Protein AF-A0A164BFI4-F1 (afdb_monomer)

Foldseek 3Di:
DDDDDDDDDDDDDDDDDDDDDDDDDDPDPPPPPDPDLVVLLVLLVLVLVLLVVVPPQPCSVVLSVLSVVLNVVDDPSSVVSPVVSLQVVLVSLVVVLQVLCQVQLQAFLVLNVQLVVLSVCCVPDDSVCNSVSSVSNVVSSVNSVVRSVVVLVVQCVQLVVQAPWDRFFDLVQLLVQLVVDLPPHPCQWQNDCLVPLQVFLLSLLVSVVSRPTDDDPQADAPTYPPRTHCLSRFLQSVVVVCVRSSWAWDKPVDCSRDHFQWKKFKDLCPVHDDTRGIWGFQGWDDDPVGIWTFTAGPPPGDRGHTDCCVNPVVGDPMMIITTDRD

Sequence (326 aa):
MALVVVGGAIAGTMALLHPGEPARGTEATAGSEAPDRAEFAALAGDVTATITAAGGAPRAGELARTLVGATLSGGAAGTTALTGALDDFRAEIAAQTDRTLADYSDAAHTTEAALVSARDTVTTAETADLPDAVTAWRAARDAVIDDAKAFRADLIADSAATNTQPTGGDVDAQLDYLMTYVFDYNSDTWGDYNPYGGDCTNFASQGLLARGWKIDDRWYSHGGMWTASKPWIATAAMASYFDSLGLSFSTQDDLDRVRVGDIGLFDWGETGVGYDHTMTVSKVEYTADGPVVSFVSHNHDGKYRELREALYTEHTDSTVRIYHIP

pLDDT: mean 84.24, std 19.91, range [29.7, 98.81]

Radius of gyration: 30.23 Å; Cα contacts (8 Å, |Δi|>4): 506; chains: 1; bounding box: 70×49×97 Å

Structure (mmCIF, N/CA/C/O backbone):
data_AF-A0A164BFI4-F1
#
_entry.id   AF-A0A164BFI4-F1
#
loop_
_atom_site.group_PDB
_atom_site.id
_atom_site.type_symbol
_atom_site.label_atom_id
_atom_site.label_alt_id
_atom_site.label_comp_id
_atom_site.label_asym_id
_atom_site.label_entity_id
_atom_site.label_seq_id
_atom_site.pdbx_PDB_ins_code
_atom_site.Cartn_x
_atom_site.Cartn_y
_atom_site.Cartn_z
_atom_site.occupancy
_atom_site.B_iso_or_equiv
_atom_site.auth_seq_id
_atom_site.auth_comp_id
_atom_site.auth_asym_id
_atom_site.auth_atom_id
_atom_site.pdbx_PDB_model_num
ATOM 1 N N . MET A 1 1 ? 40.135 30.420 33.099 1.00 35.94 1 MET A N 1
ATOM 2 C CA . MET A 1 1 ? 41.040 31.218 33.954 1.00 35.94 1 MET A CA 1
ATOM 3 C C . MET A 1 1 ? 40.156 32.174 34.755 1.00 35.94 1 MET A C 1
ATOM 5 O O . MET A 1 1 ? 39.459 32.935 34.107 1.00 35.94 1 MET A O 1
ATOM 9 N N . ALA A 1 2 ? 40.145 32.036 36.096 1.00 36.97 2 ALA A N 1
ATOM 10 C CA . ALA A 1 2 ? 39.344 32.742 37.133 1.00 36.97 2 ALA A CA 1
ATOM 11 C C . ALA A 1 2 ? 37.803 32.608 37.002 1.00 36.97 2 ALA A C 1
ATOM 13 O O . ALA A 1 2 ? 37.246 33.018 35.998 1.00 36.97 2 ALA A O 1
ATOM 14 N N . LEU A 1 3 ? 37.011 31.980 37.885 1.00 30.73 3 LEU A N 1
ATOM 15 C CA . LEU A 1 3 ? 36.964 31.821 39.354 1.00 30.73 3 LEU A CA 1
ATOM 16 C C . LEU A 1 3 ? 36.857 33.137 40.142 1.00 30.73 3 LEU A C 1
ATOM 18 O O . LEU A 1 3 ? 37.876 33.755 40.431 1.00 30.73 3 LEU A O 1
ATOM 22 N N . VAL A 1 4 ? 35.637 33.470 40.583 1.00 35.28 4 VAL A N 1
ATOM 23 C CA . VAL A 1 4 ? 35.376 34.155 41.861 1.00 35.28 4 VAL A CA 1
ATOM 24 C C . VAL A 1 4 ? 34.161 33.501 42.530 1.00 35.28 4 VAL A C 1
ATOM 26 O O . VAL A 1 4 ? 33.071 33.438 41.971 1.00 35.28 4 VAL A O 1
ATOM 29 N N . VAL A 1 5 ? 34.419 32.988 43.729 1.00 36.66 5 VAL A N 1
ATOM 30 C CA . VAL A 1 5 ? 33.492 32.529 44.773 1.00 36.66 5 VAL A CA 1
ATOM 31 C C . VAL A 1 5 ? 33.305 33.680 45.771 1.00 36.66 5 VAL A C 1
ATOM 33 O O . VAL A 1 5 ? 34.210 34.503 45.875 1.00 36.66 5 VAL A O 1
ATOM 36 N N . VAL A 1 6 ? 32.180 33.693 46.505 1.00 33.91 6 VAL A N 1
ATOM 37 C CA . VAL A 1 6 ? 31.937 34.127 47.917 1.00 33.91 6 VAL A CA 1
ATOM 38 C C . VAL A 1 6 ? 30.478 34.626 47.978 1.00 33.91 6 VAL A C 1
ATOM 40 O O . VAL A 1 6 ? 30.089 35.425 47.141 1.00 33.91 6 VAL A O 1
ATOM 43 N N . GLY A 1 7 ? 29.584 34.243 48.893 1.00 29.70 7 GLY A N 1
ATOM 44 C CA . GLY A 1 7 ? 29.642 33.399 50.087 1.00 29.70 7 GLY A CA 1
ATOM 45 C C . GLY A 1 7 ? 28.602 33.894 51.120 1.00 29.70 7 GLY A C 1
ATOM 46 O O . GLY A 1 7 ? 28.438 35.100 51.245 1.00 29.70 7 GLY A O 1
ATOM 47 N N . GLY A 1 8 ? 27.965 32.966 51.859 1.00 30.16 8 GLY A N 1
ATOM 48 C CA . GLY A 1 8 ? 27.341 33.130 53.200 1.00 30.16 8 GLY A CA 1
ATOM 49 C C . GLY A 1 8 ? 26.116 34.059 53.360 1.00 30.16 8 GLY A C 1
ATOM 50 O O . GLY A 1 8 ? 25.949 35.014 52.625 1.00 30.16 8 GLY A O 1
ATOM 51 N N . ALA A 1 9 ? 25.216 33.895 54.333 1.00 33.88 9 ALA A N 1
ATOM 52 C CA . ALA A 1 9 ? 25.145 33.001 55.484 1.00 33.88 9 ALA A CA 1
ATOM 53 C C . ALA A 1 9 ? 23.708 32.998 56.060 1.00 33.88 9 ALA A C 1
ATOM 55 O O . ALA A 1 9 ? 22.874 33.838 55.731 1.00 33.88 9 ALA A O 1
ATOM 56 N N . ILE A 1 10 ? 23.472 32.028 56.939 1.00 36.75 10 ILE A N 1
ATOM 57 C CA . ILE A 1 10 ? 22.223 31.619 57.586 1.00 36.75 10 ILE A CA 1
ATOM 58 C C . ILE A 1 10 ? 22.065 32.312 58.954 1.00 36.75 10 ILE A C 1
ATOM 60 O O . ILE A 1 10 ? 23.035 32.393 59.703 1.00 36.75 10 ILE A O 1
ATOM 64 N N . ALA A 1 11 ? 20.838 32.698 59.319 1.00 35.72 11 ALA A N 1
ATOM 65 C CA . ALA A 1 11 ? 20.315 32.792 60.695 1.00 35.72 11 ALA A CA 1
ATOM 66 C C . ALA A 1 11 ? 18.770 32.786 60.588 1.00 35.72 11 ALA A C 1
ATOM 68 O O . ALA A 1 11 ? 18.232 33.487 59.743 1.00 35.72 11 ALA A O 1
ATOM 69 N N . GLY A 1 12 ? 17.956 32.010 61.306 1.00 30.56 12 GLY A N 1
ATOM 70 C CA . GLY A 1 12 ? 18.153 31.308 62.566 1.00 30.56 12 GLY A CA 1
ATOM 71 C C . GLY A 1 12 ? 17.413 32.030 63.694 1.00 30.56 12 GLY A C 1
ATOM 72 O O . GLY A 1 12 ? 18.068 32.684 64.495 1.00 30.56 12 GLY A O 1
ATOM 73 N N . THR A 1 13 ? 16.081 31.896 63.782 1.00 36.56 13 THR A N 1
ATOM 74 C CA . THR A 1 13 ? 15.319 32.317 64.974 1.00 36.56 13 THR A CA 1
ATOM 75 C C . THR A 1 13 ? 14.258 31.282 65.343 1.00 36.56 13 THR A C 1
ATOM 77 O O . THR A 1 13 ? 13.328 31.015 64.586 1.00 36.56 13 THR A O 1
ATOM 80 N N . MET A 1 14 ? 14.448 30.707 66.533 1.00 34.25 14 MET A N 1
ATOM 81 C CA . MET A 1 14 ? 13.526 29.859 67.288 1.00 34.25 14 MET A CA 1
ATOM 82 C C . MET A 1 14 ? 12.201 30.571 67.597 1.00 34.25 14 MET A C 1
ATOM 84 O O . MET A 1 14 ? 12.207 31.734 67.997 1.00 34.25 14 MET A O 1
ATOM 88 N N . ALA A 1 15 ? 11.094 29.829 67.566 1.00 39.19 15 ALA A N 1
ATOM 89 C CA . ALA A 1 15 ? 9.866 30.179 68.276 1.00 39.19 15 ALA A CA 1
ATOM 90 C C . ALA A 1 15 ? 9.362 28.965 69.069 1.00 39.19 15 ALA A C 1
ATOM 92 O O . ALA A 1 15 ? 9.459 27.823 68.624 1.00 39.19 15 ALA A O 1
ATOM 93 N N . LEU A 1 16 ? 8.913 29.258 70.288 1.00 36.19 16 LEU A N 1
ATOM 94 C CA . LEU A 1 16 ? 8.649 28.341 71.388 1.00 36.19 16 LEU A CA 1
ATOM 95 C C . LEU A 1 16 ? 7.394 27.476 71.205 1.00 36.19 16 LEU A C 1
ATOM 97 O O . LEU A 1 16 ? 6.389 27.896 70.639 1.00 36.19 16 LEU A O 1
ATOM 101 N N . LEU A 1 17 ? 7.473 26.292 71.814 1.00 36.28 17 LEU A N 1
ATOM 102 C CA . LEU A 1 17 ? 6.388 25.361 72.115 1.00 36.28 17 LEU A CA 1
ATOM 103 C C . LEU A 1 17 ? 5.332 25.979 73.048 1.00 36.28 17 LEU A C 1
ATOM 105 O O . LEU A 1 17 ? 5.677 26.546 74.084 1.00 36.28 17 LEU A O 1
ATOM 109 N N . HIS A 1 18 ? 4.055 25.730 72.747 1.00 39.25 18 HIS A N 1
ATOM 110 C CA . HIS A 1 18 ? 2.958 25.734 73.718 1.00 39.25 18 HIS A CA 1
ATOM 111 C C . HIS A 1 18 ? 2.030 24.531 73.436 1.00 39.25 18 HIS A C 1
ATOM 113 O O . HIS A 1 18 ? 1.742 24.275 72.266 1.00 39.25 18 HIS A O 1
ATOM 119 N N . PRO A 1 19 ? 1.570 23.776 74.455 1.00 50.28 19 PRO A N 1
ATOM 120 C CA . PRO A 1 19 ? 0.661 22.647 74.275 1.00 50.28 19 PRO A CA 1
ATOM 121 C C . PRO A 1 19 ? -0.798 23.077 74.497 1.00 50.28 19 PRO A C 1
ATOM 123 O O . PRO A 1 19 ? -1.082 23.816 75.440 1.00 50.28 19 PRO A O 1
ATOM 126 N N . GLY A 1 20 ? -1.733 22.587 73.677 1.00 35.84 20 GLY A N 1
ATOM 127 C CA . GLY A 1 20 ? -3.160 22.804 73.918 1.00 35.84 20 GLY A CA 1
ATOM 128 C C . GLY A 1 20 ? -4.090 22.318 72.805 1.00 35.84 20 GLY A C 1
ATOM 129 O O . GLY A 1 20 ? -4.055 22.843 71.704 1.00 35.84 20 GLY A O 1
ATOM 130 N N . GLU A 1 21 ? -4.954 21.376 73.189 1.00 36.75 21 GLU A N 1
ATOM 131 C CA . GLU A 1 21 ? -6.251 20.980 72.606 1.00 36.75 21 GLU A CA 1
ATOM 132 C C . GLU A 1 21 ? -6.327 19.967 71.436 1.00 36.75 21 GLU A C 1
ATOM 134 O O . GLU A 1 21 ? -5.754 20.170 70.367 1.00 36.75 21 GLU A O 1
ATOM 139 N N . PRO A 1 22 ? -7.113 18.875 71.605 1.00 43.56 22 PRO A N 1
ATOM 140 C CA . PRO A 1 22 ? -7.458 17.952 70.531 1.00 43.56 22 PRO A CA 1
ATOM 141 C C . PRO A 1 22 ? -8.647 18.489 69.720 1.00 43.56 22 PRO A C 1
ATOM 143 O O . PRO A 1 22 ? -9.759 18.636 70.234 1.00 43.56 22 PRO A O 1
ATOM 146 N N . ALA A 1 23 ? -8.431 18.750 68.430 1.00 41.34 23 ALA A N 1
ATOM 147 C CA . ALA A 1 23 ? -9.505 19.093 67.506 1.00 41.34 23 ALA A CA 1
ATOM 148 C C . ALA A 1 23 ? -10.245 17.831 67.031 1.00 41.34 23 ALA A C 1
ATOM 150 O O . ALA A 1 23 ? -9.651 16.839 66.612 1.00 41.34 23 ALA A O 1
ATOM 151 N N . ARG A 1 24 ? -11.570 17.917 67.149 1.00 39.59 24 ARG A N 1
ATOM 152 C CA . ARG A 1 24 ? -12.606 16.941 66.804 1.00 39.59 24 ARG A CA 1
ATOM 153 C C . ARG A 1 24 ? -12.453 16.384 65.389 1.00 39.59 24 ARG A C 1
ATOM 155 O O . ARG A 1 24 ? -12.249 17.139 64.443 1.00 39.59 24 ARG A O 1
ATOM 162 N N . GLY A 1 25 ? -12.657 15.074 65.262 1.00 34.66 25 GLY A N 1
ATOM 163 C CA . GLY A 1 25 ? -12.832 14.410 63.978 1.00 34.66 25 GLY A CA 1
ATOM 164 C C . GLY A 1 25 ? -14.053 14.951 63.238 1.00 34.66 25 GLY A C 1
ATOM 165 O O . GLY A 1 25 ? -15.155 15.001 63.782 1.00 34.66 25 GLY A O 1
ATOM 166 N N . THR A 1 26 ? -13.839 15.354 61.994 1.00 40.12 26 THR A N 1
ATOM 167 C CA . THR A 1 26 ? -14.886 15.488 60.986 1.00 40.12 26 THR A CA 1
ATOM 168 C C . THR A 1 26 ? -14.990 14.157 60.256 1.00 40.12 26 THR A C 1
ATOM 170 O O . THR A 1 26 ? -14.092 13.795 59.497 1.00 40.12 26 THR A O 1
ATOM 173 N N . GLU A 1 27 ? -16.070 13.420 60.517 1.00 38.38 27 GLU A N 1
ATOM 174 C CA . GLU A 1 27 ? -16.529 12.332 59.655 1.00 38.38 27 GLU A CA 1
ATOM 175 C C . GLU A 1 27 ? -16.815 12.909 58.265 1.00 38.38 27 GLU A C 1
ATOM 177 O O . GLU A 1 27 ? -17.754 13.681 58.070 1.00 38.38 27 GLU A O 1
ATOM 182 N N . ALA A 1 28 ? -15.971 12.556 57.300 1.00 38.31 28 ALA A N 1
ATOM 183 C CA . ALA A 1 28 ? -16.285 12.702 55.893 1.00 38.31 28 ALA A CA 1
ATOM 184 C C . ALA A 1 28 ? -17.298 11.608 55.533 1.00 38.31 28 ALA A C 1
ATOM 186 O O . ALA A 1 28 ? -16.965 10.424 55.485 1.00 38.31 28 ALA A O 1
ATOM 187 N N . THR A 1 29 ? -18.547 12.002 55.305 1.00 38.72 29 THR A N 1
ATOM 188 C CA . THR A 1 29 ? -19.583 11.152 54.722 1.00 38.72 29 THR A CA 1
ATOM 189 C C . THR A 1 29 ? -19.241 10.875 53.257 1.00 38.72 29 THR A C 1
ATOM 191 O O . THR A 1 29 ? -19.624 11.609 52.349 1.00 38.72 29 THR A O 1
ATOM 194 N N . ALA A 1 30 ? -18.491 9.800 53.018 1.00 40.84 30 ALA A N 1
ATOM 195 C CA . ALA A 1 30 ? -18.289 9.225 51.694 1.00 40.84 30 ALA A CA 1
ATOM 196 C C . ALA A 1 30 ? -19.568 8.491 51.251 1.00 40.84 30 ALA A C 1
ATOM 198 O O . ALA A 1 30 ? -19.686 7.275 51.376 1.00 40.84 30 ALA A O 1
ATOM 199 N N . GLY A 1 31 ? -20.554 9.249 50.773 1.00 35.88 31 GLY A N 1
ATOM 200 C CA . GLY A 1 31 ? -21.737 8.730 50.089 1.00 35.88 31 GLY A CA 1
ATOM 201 C C . GLY A 1 31 ? -21.465 8.544 48.599 1.00 35.88 31 GLY A C 1
ATOM 202 O O . GLY A 1 31 ? -21.953 9.318 47.788 1.00 35.88 31 GLY A O 1
ATOM 203 N N . SER A 1 32 ? -20.654 7.549 48.247 1.00 43.22 32 SER A N 1
ATOM 204 C CA . SER A 1 32 ? -20.644 6.960 46.905 1.00 43.22 32 SER A CA 1
ATOM 205 C C . SER A 1 32 ? -21.297 5.595 47.061 1.00 43.22 32 SER A C 1
ATOM 207 O O . SER A 1 32 ? -20.604 4.617 47.348 1.00 43.22 32 SER A O 1
ATOM 209 N N . GLU A 1 33 ? -22.628 5.534 46.983 1.00 47.84 33 GLU A N 1
ATOM 210 C CA . GLU A 1 33 ? -23.326 4.249 46.956 1.00 47.84 33 GLU A CA 1
ATOM 211 C C . GLU A 1 33 ? -22.785 3.442 45.775 1.00 47.84 33 GLU A C 1
ATOM 213 O O . GLU A 1 33 ? -22.765 3.907 44.636 1.00 47.84 33 GLU A O 1
ATOM 218 N N . ALA A 1 34 ? -22.256 2.255 46.071 1.00 52.69 34 ALA A N 1
ATOM 219 C CA . ALA A 1 34 ? -21.912 1.301 45.033 1.00 52.69 34 ALA A CA 1
ATOM 220 C C . ALA A 1 34 ? -23.183 1.013 44.212 1.00 52.69 34 ALA A C 1
ATOM 222 O O . ALA A 1 34 ? -24.250 0.896 44.822 1.00 52.69 34 ALA A O 1
ATOM 223 N N . PRO A 1 35 ? -23.083 0.895 42.876 1.00 54.88 35 PRO A N 1
ATOM 224 C CA . PRO A 1 35 ? -24.240 0.611 42.034 1.00 54.88 35 PRO A CA 1
ATOM 225 C C . PRO A 1 35 ? -24.980 -0.628 42.546 1.00 54.88 35 PRO A C 1
ATOM 227 O O . PRO A 1 35 ? -24.351 -1.583 43.026 1.00 54.88 35 PRO A O 1
ATOM 230 N N . ASP A 1 36 ? -26.312 -0.604 42.463 1.00 65.69 36 ASP A N 1
ATOM 231 C CA . ASP A 1 36 ? -27.136 -1.739 42.872 1.00 65.69 36 ASP A CA 1
ATOM 232 C C . ASP A 1 36 ? -26.682 -2.990 42.100 1.00 65.69 36 ASP A C 1
ATOM 234 O O . ASP A 1 36 ? -26.314 -2.936 40.923 1.00 65.69 36 ASP A O 1
ATOM 238 N N . ARG A 1 37 ? -26.696 -4.153 42.756 1.00 61.19 37 ARG A N 1
ATOM 239 C CA . ARG A 1 37 ? -26.296 -5.434 42.156 1.00 61.19 37 ARG A CA 1
ATOM 240 C C . ARG A 1 37 ? -27.047 -5.725 40.854 1.00 61.19 37 ARG A C 1
ATOM 242 O O . ARG A 1 37 ? -26.498 -6.413 39.997 1.00 61.19 37 ARG A O 1
ATOM 249 N N . ALA A 1 38 ? -28.273 -5.222 40.712 1.00 62.22 38 ALA A N 1
ATOM 250 C CA . ALA A 1 38 ? -29.062 -5.333 39.489 1.00 62.22 38 ALA A CA 1
ATOM 251 C C . ALA A 1 38 ? -28.497 -4.484 38.334 1.00 62.22 38 ALA A C 1
ATOM 253 O O . ALA A 1 38 ? -28.361 -4.995 37.224 1.00 62.22 38 ALA A O 1
ATOM 254 N N . GLU A 1 39 ? -28.105 -3.234 38.598 1.00 61.44 39 GLU A N 1
ATOM 255 C CA . GLU A 1 39 ? -27.449 -2.364 37.609 1.00 61.44 39 GLU A CA 1
ATOM 256 C C . GLU A 1 39 ? -26.079 -2.917 37.212 1.00 61.44 39 GLU A C 1
ATOM 258 O O . GLU A 1 39 ? -25.738 -2.953 36.032 1.00 61.44 39 GLU A O 1
ATOM 263 N N . PHE A 1 40 ? -25.323 -3.438 38.181 1.00 61.03 40 PHE A N 1
ATOM 264 C CA . PHE A 1 40 ? -24.027 -4.063 37.925 1.00 61.03 40 PHE A CA 1
ATOM 265 C C . PHE A 1 40 ? -24.140 -5.310 37.033 1.00 61.03 40 PHE A C 1
ATOM 267 O O . PHE A 1 40 ? -23.334 -5.506 36.124 1.00 61.03 40 PHE A O 1
ATOM 274 N N . ALA A 1 41 ? -25.155 -6.149 37.263 1.00 62.81 41 ALA A N 1
ATOM 275 C CA . ALA A 1 41 ? -25.401 -7.337 36.450 1.00 62.81 41 ALA A CA 1
ATOM 276 C C . ALA A 1 41 ? -25.869 -6.994 35.024 1.00 62.81 41 ALA A C 1
ATOM 278 O O . ALA A 1 41 ? -25.461 -7.672 34.081 1.00 62.81 41 ALA A O 1
ATOM 279 N N . ALA A 1 42 ? -26.685 -5.947 34.857 1.00 66.38 42 ALA A N 1
ATOM 280 C CA . ALA A 1 42 ? -27.110 -5.463 33.543 1.00 66.38 42 ALA A CA 1
ATOM 281 C C . ALA A 1 42 ? -25.917 -4.924 32.738 1.00 66.38 42 ALA A C 1
ATOM 283 O O . ALA A 1 42 ? -25.666 -5.381 31.625 1.00 66.38 42 ALA A O 1
ATOM 284 N N . LEU A 1 43 ? -25.108 -4.062 33.363 1.00 62.56 43 LEU A N 1
ATOM 285 C CA . LEU A 1 43 ? -23.903 -3.484 32.769 1.00 62.56 43 LEU A CA 1
ATOM 286 C C . LEU A 1 43 ? -22.922 -4.562 32.291 1.00 62.56 43 LEU A C 1
ATOM 288 O O . LEU A 1 43 ? -22.396 -4.504 31.181 1.00 62.56 43 LEU A O 1
ATOM 292 N N . ALA A 1 44 ? -22.686 -5.580 33.119 1.00 61.97 44 ALA A N 1
ATOM 293 C CA . ALA A 1 44 ? -21.779 -6.661 32.763 1.00 61.97 44 ALA A CA 1
ATOM 294 C C . ALA A 1 44 ? -22.343 -7.580 31.664 1.00 61.97 44 ALA A C 1
ATOM 296 O O . ALA A 1 44 ? -21.581 -8.096 30.839 1.00 61.97 44 ALA A O 1
ATOM 297 N N . GLY A 1 45 ? -23.667 -7.763 31.621 1.00 63.84 45 GLY A N 1
ATOM 298 C CA . GLY A 1 45 ? -24.362 -8.463 30.542 1.00 63.84 45 GLY A CA 1
ATOM 299 C C . GLY A 1 45 ? -24.195 -7.761 29.194 1.00 63.84 45 GLY A C 1
ATOM 300 O O . GLY A 1 45 ? -23.778 -8.402 28.225 1.00 63.84 45 GLY A O 1
ATOM 301 N N . ASP A 1 46 ? -24.426 -6.448 29.153 1.00 66.25 46 ASP A N 1
ATOM 302 C CA . ASP A 1 46 ? -24.333 -5.637 27.933 1.00 66.25 46 ASP A CA 1
ATOM 303 C C . ASP A 1 46 ? -22.903 -5.589 27.382 1.00 66.25 46 ASP A C 1
ATOM 305 O O . ASP A 1 46 ? -22.678 -5.800 26.185 1.00 66.25 46 ASP A O 1
ATOM 309 N N . VAL A 1 47 ? -21.903 -5.416 28.251 1.00 62.81 47 VAL A N 1
ATOM 310 C CA . VAL A 1 47 ? -20.493 -5.411 27.830 1.00 62.81 47 VAL A CA 1
ATOM 311 C C . VAL A 1 47 ? -20.057 -6.796 27.337 1.00 62.81 47 VAL A C 1
ATOM 313 O O . VAL A 1 47 ? -19.379 -6.902 26.314 1.00 62.81 47 VAL A O 1
ATOM 316 N N . THR A 1 48 ? -20.496 -7.881 27.987 1.00 64.44 48 THR A N 1
ATOM 317 C CA . THR A 1 48 ? -20.175 -9.252 27.545 1.00 64.44 48 THR A CA 1
ATOM 318 C C . THR A 1 48 ? -20.807 -9.567 26.187 1.00 64.44 48 THR A C 1
ATOM 320 O O . THR A 1 48 ? -20.143 -10.135 25.314 1.00 64.44 48 THR A O 1
ATOM 323 N N . ALA A 1 49 ? -22.069 -9.181 25.977 1.00 63.19 49 ALA A N 1
ATOM 324 C CA . ALA A 1 49 ? -22.754 -9.342 24.698 1.00 63.19 49 ALA A CA 1
ATOM 325 C C . ALA A 1 49 ? -22.068 -8.529 23.589 1.00 63.19 49 ALA A C 1
ATOM 327 O O . ALA A 1 49 ? -21.844 -9.052 22.497 1.00 63.19 49 ALA A O 1
ATOM 328 N N . THR A 1 50 ? -21.638 -7.302 23.895 1.00 63.44 50 THR A N 1
ATOM 329 C CA . THR A 1 50 ? -20.921 -6.413 22.966 1.00 63.44 50 THR A CA 1
ATOM 330 C C . THR A 1 50 ? -19.562 -6.975 22.559 1.00 63.44 50 THR A C 1
ATOM 332 O O . THR A 1 50 ? -19.242 -7.021 21.371 1.00 63.44 50 THR A O 1
ATOM 335 N N . ILE A 1 51 ? -18.781 -7.482 23.517 1.00 63.28 51 ILE A N 1
ATOM 336 C CA . ILE A 1 51 ? -17.471 -8.108 23.269 1.00 63.28 51 ILE A CA 1
ATOM 337 C C . ILE A 1 51 ? -17.612 -9.435 22.522 1.00 63.28 51 ILE A C 1
ATOM 339 O O . ILE A 1 51 ? -16.751 -9.786 21.722 1.00 63.28 51 ILE A O 1
ATOM 343 N N . THR A 1 52 ? -18.695 -10.177 22.747 1.00 62.69 52 THR A N 1
ATOM 344 C CA . THR A 1 52 ? -18.953 -11.429 22.022 1.00 62.69 52 THR A CA 1
ATOM 345 C C . THR A 1 52 ? -19.402 -11.146 20.591 1.00 62.69 52 THR A C 1
ATOM 347 O O . THR A 1 52 ? -18.873 -11.741 19.652 1.00 62.69 52 THR A O 1
ATOM 350 N N . ALA A 1 53 ? -20.302 -10.175 20.403 1.00 59.62 53 ALA A N 1
ATOM 351 C CA . ALA A 1 53 ? -20.637 -9.640 19.088 1.00 59.62 53 ALA A CA 1
ATOM 352 C C . ALA A 1 53 ? -19.383 -9.086 18.390 1.00 59.62 53 ALA A C 1
ATOM 354 O O . ALA A 1 53 ? -19.294 -9.197 17.171 1.00 59.62 53 ALA A O 1
ATOM 355 N N . ALA A 1 54 ? -18.412 -8.579 19.179 1.00 60.44 54 ALA A N 1
ATOM 356 C CA . ALA A 1 54 ? -16.978 -8.389 18.895 1.00 60.44 54 ALA A CA 1
ATOM 357 C C . ALA A 1 54 ? -16.469 -9.111 17.657 1.00 60.44 54 ALA A C 1
ATOM 359 O O . ALA A 1 54 ? -15.938 -8.489 16.737 1.00 60.44 54 ALA A O 1
ATOM 360 N N . GLY A 1 55 ? -16.647 -10.437 17.691 1.00 50.50 55 GLY A N 1
ATOM 361 C CA . GLY A 1 55 ? -16.472 -11.398 16.603 1.00 50.50 55 GLY A CA 1
ATOM 362 C C . GLY A 1 55 ? -15.060 -11.559 16.033 1.00 50.50 55 GLY A C 1
ATOM 363 O O . GLY A 1 55 ? -14.685 -12.670 15.678 1.00 50.50 55 GLY A O 1
ATOM 364 N N . GLY A 1 56 ? -14.269 -10.487 15.955 1.00 52.72 56 GLY A N 1
ATOM 365 C CA . GLY A 1 56 ? -12.979 -10.433 15.263 1.00 52.72 56 GLY A CA 1
ATOM 366 C C . GLY A 1 56 ? -11.789 -10.015 16.126 1.00 52.72 56 GLY A C 1
ATOM 367 O O . GLY A 1 56 ? -10.673 -9.980 15.620 1.00 52.72 56 GLY A O 1
ATOM 368 N N . ALA A 1 57 ? -11.984 -9.721 17.416 1.00 55.34 57 ALA A N 1
ATOM 369 C CA . ALA A 1 57 ? -10.874 -9.381 18.301 1.00 55.34 57 ALA A CA 1
ATOM 370 C C . ALA A 1 57 ? -10.148 -10.642 18.808 1.00 55.34 57 ALA A C 1
ATOM 372 O O . ALA A 1 57 ? -10.797 -11.472 19.452 1.00 55.34 57 ALA A O 1
ATOM 373 N N . PRO A 1 58 ? -8.816 -10.782 18.614 1.00 53.28 58 PRO A N 1
ATOM 374 C CA . PRO A 1 58 ? -8.030 -11.940 19.063 1.00 53.28 58 PRO A CA 1
ATOM 375 C C . PRO A 1 58 ? -8.180 -12.252 20.560 1.00 53.28 58 PRO A C 1
ATOM 377 O O . PRO A 1 58 ? -7.948 -13.381 20.988 1.00 53.28 58 PRO A O 1
ATOM 380 N N . ARG A 1 59 ? -8.603 -11.260 21.358 1.00 64.25 59 ARG A N 1
ATOM 381 C CA . ARG A 1 59 ? -8.825 -11.364 22.807 1.00 64.25 59 ARG A CA 1
ATOM 382 C C . ARG A 1 59 ? -10.286 -11.296 23.247 1.00 64.25 59 ARG A C 1
ATOM 384 O O . ARG A 1 59 ? -10.537 -11.307 24.449 1.00 64.25 59 ARG A O 1
ATOM 391 N N . ALA A 1 60 ? -11.260 -11.290 22.332 1.00 61.75 60 ALA A N 1
ATOM 392 C CA . ALA A 1 60 ? -12.684 -11.199 22.688 1.00 61.75 60 ALA A CA 1
ATOM 393 C C . ALA A 1 60 ? -13.101 -12.262 23.723 1.00 61.75 60 ALA A C 1
ATOM 395 O O . ALA A 1 60 ? -13.775 -11.958 24.704 1.00 61.75 60 ALA A O 1
ATOM 396 N N . GLY A 1 61 ? -12.636 -13.505 23.559 1.00 59.81 61 GLY A N 1
ATOM 397 C CA . GLY A 1 61 ? -12.929 -14.594 24.496 1.00 59.81 61 GLY A CA 1
ATOM 398 C C . GLY A 1 61 ? -12.186 -14.511 25.837 1.00 59.81 61 GLY A C 1
ATOM 399 O O . GLY A 1 61 ? -12.611 -15.121 26.815 1.00 59.81 61 GLY A O 1
ATOM 400 N N . GLU A 1 62 ? -11.066 -13.794 25.916 1.00 65.12 62 GLU A N 1
ATOM 401 C CA . GLU A 1 62 ? -10.360 -13.525 27.177 1.00 65.12 62 GLU A CA 1
ATOM 402 C C . GLU A 1 62 ? -11.041 -12.385 27.936 1.00 65.12 62 GLU A C 1
ATOM 404 O O . GLU A 1 62 ? -11.389 -12.552 29.102 1.00 65.12 62 GLU A O 1
ATOM 409 N N . LEU A 1 63 ? -11.369 -11.306 27.227 1.00 65.12 63 LEU A N 1
ATOM 410 C CA . LEU A 1 63 ? -12.151 -10.178 27.727 1.00 65.12 63 LEU A CA 1
ATOM 411 C C . LEU A 1 63 ? -13.514 -10.620 28.276 1.00 65.12 63 LEU A C 1
ATOM 413 O O . LEU A 1 63 ? -13.854 -10.302 29.414 1.00 65.12 63 LEU A O 1
ATOM 417 N N . ALA A 1 64 ? -14.258 -11.441 27.526 1.00 63.59 64 ALA A N 1
ATOM 418 C CA . ALA A 1 64 ? -15.536 -11.986 27.980 1.00 63.59 64 ALA A CA 1
ATOM 419 C C . ALA A 1 64 ? -15.396 -12.834 29.262 1.00 63.59 64 ALA A C 1
ATOM 421 O O . ALA A 1 64 ? -16.246 -12.767 30.148 1.00 63.59 64 ALA A O 1
ATOM 422 N N . ARG A 1 65 ? -14.307 -13.605 29.409 1.00 66.44 65 ARG A N 1
ATOM 423 C CA . ARG A 1 65 ? -14.040 -14.393 30.628 1.00 66.44 65 ARG A CA 1
ATOM 424 C C . ARG A 1 65 ? -13.707 -13.506 31.826 1.00 66.44 65 ARG A C 1
ATOM 426 O O . ARG A 1 65 ? -14.219 -13.763 32.917 1.00 66.44 65 ARG A O 1
ATOM 433 N N . THR A 1 66 ? -12.900 -12.465 31.628 1.00 67.31 66 THR A N 1
ATOM 434 C CA . THR A 1 66 ? -12.591 -11.466 32.661 1.00 67.31 66 THR A CA 1
ATOM 435 C C . THR A 1 66 ? -13.861 -10.768 33.142 1.00 67.31 66 THR A C 1
ATOM 437 O O . THR A 1 66 ? -14.069 -10.642 34.348 1.00 67.31 66 THR A O 1
ATOM 440 N N . LEU A 1 67 ? -14.767 -10.420 32.225 1.00 64.88 67 LEU A N 1
ATOM 441 C CA . LEU A 1 67 ? -16.059 -9.823 32.561 1.00 64.88 67 LEU A CA 1
ATOM 442 C C . LEU A 1 67 ? -16.974 -10.742 33.361 1.00 64.88 67 LEU A C 1
ATOM 444 O O . LEU A 1 67 ? -17.545 -10.317 34.366 1.00 64.88 67 LEU A O 1
ATOM 448 N N . VAL A 1 68 ? -17.095 -12.009 32.966 1.00 65.50 68 VAL A N 1
ATOM 449 C CA . VAL A 1 68 ? -17.863 -12.992 33.742 1.00 65.50 68 VAL A CA 1
ATOM 450 C C . VAL A 1 68 ? -17.285 -13.111 35.158 1.00 65.50 68 VAL A C 1
ATOM 452 O O . VAL A 1 68 ? -18.036 -13.103 36.132 1.00 65.50 68 VAL A O 1
ATOM 455 N N . GLY A 1 69 ? -15.955 -13.125 35.303 1.00 65.69 69 GLY A N 1
ATOM 456 C CA . GLY A 1 69 ? -15.284 -13.107 36.608 1.00 65.69 69 GLY A CA 1
ATOM 457 C C . GLY A 1 69 ? -15.564 -11.844 37.437 1.00 65.69 69 GLY A C 1
ATOM 458 O O . GLY A 1 69 ? -15.832 -11.945 38.638 1.00 65.69 69 GLY A O 1
ATOM 459 N N . ALA A 1 70 ? -15.562 -10.667 36.806 1.00 64.62 70 ALA A N 1
ATOM 460 C CA . ALA A 1 70 ? -15.893 -9.381 37.430 1.00 64.62 70 ALA A CA 1
ATOM 461 C C . ALA A 1 70 ? -17.354 -9.335 37.917 1.00 64.62 70 ALA A C 1
ATOM 463 O O . ALA A 1 70 ? -17.640 -8.900 39.035 1.00 64.62 70 ALA A O 1
ATOM 464 N N . THR A 1 71 ? -18.269 -9.877 37.109 1.00 63.41 71 THR A N 1
ATOM 465 C CA . THR A 1 71 ? -19.701 -9.987 37.428 1.00 63.41 71 THR A CA 1
ATOM 466 C C . THR A 1 71 ? -19.926 -10.834 38.681 1.00 63.41 71 THR A C 1
ATOM 468 O O . THR A 1 71 ? -20.711 -10.478 39.558 1.00 63.41 71 THR A O 1
ATOM 471 N N . LEU A 1 72 ? -19.208 -11.957 38.779 1.00 65.44 72 LEU A N 1
ATOM 472 C CA . LEU A 1 72 ? -19.328 -12.912 39.882 1.00 65.44 72 LEU A CA 1
ATOM 473 C C . LEU A 1 72 ? -18.694 -12.416 41.188 1.00 65.44 72 LEU A C 1
ATOM 475 O O . LEU A 1 72 ? -19.123 -12.828 42.265 1.00 65.44 72 LEU A O 1
ATOM 479 N N . SER A 1 73 ? -17.671 -11.563 41.108 1.00 66.56 73 SER A N 1
ATOM 480 C CA . SER A 1 73 ? -16.954 -11.049 42.282 1.00 66.56 73 SER A CA 1
ATOM 481 C C . SER A 1 73 ? -17.695 -9.896 42.969 1.00 66.56 73 SER A C 1
ATOM 483 O O . SER A 1 73 ? -17.713 -9.847 44.200 1.00 66.56 73 SER A O 1
ATOM 485 N N . GLY A 1 74 ? -18.374 -9.033 42.204 1.00 63.75 74 GLY A N 1
ATOM 486 C CA . GLY A 1 74 ? -19.210 -7.944 42.720 1.00 63.75 74 GLY A CA 1
ATOM 487 C C . GLY A 1 74 ? -18.462 -6.896 43.564 1.00 63.75 74 GLY A C 1
ATOM 488 O O . GLY A 1 74 ? -17.269 -7.005 43.854 1.00 63.75 74 GLY A O 1
ATOM 489 N N . GLY A 1 75 ? -19.176 -5.840 43.968 1.00 70.44 75 GLY A N 1
ATOM 490 C CA . GLY A 1 75 ? -18.610 -4.747 44.770 1.00 70.44 75 GLY A CA 1
ATOM 491 C C . GLY A 1 75 ? -17.468 -4.000 44.064 1.00 70.44 75 GLY A C 1
ATOM 492 O O . GLY A 1 75 ? -17.304 -4.094 42.852 1.00 70.44 75 GLY A O 1
ATOM 493 N N . ALA A 1 76 ? -16.651 -3.270 44.829 1.00 72.25 76 ALA A N 1
ATOM 494 C CA . ALA A 1 76 ? -15.584 -2.427 44.275 1.00 72.25 76 ALA A CA 1
ATOM 495 C C . ALA A 1 76 ? -14.552 -3.205 43.433 1.00 72.25 76 ALA A C 1
ATOM 497 O O . ALA A 1 76 ? -14.057 -2.690 42.436 1.00 72.25 76 ALA A O 1
ATOM 498 N N . ALA A 1 77 ? -14.249 -4.456 43.801 1.00 71.69 77 ALA A N 1
ATOM 499 C CA . ALA A 1 77 ? -13.329 -5.304 43.042 1.00 71.69 77 ALA A CA 1
ATOM 500 C C . ALA A 1 77 ? -13.902 -5.694 41.668 1.00 71.69 77 ALA A C 1
ATOM 502 O O . ALA A 1 77 ? -13.178 -5.660 40.674 1.00 71.69 77 ALA A O 1
ATOM 503 N N . GLY A 1 78 ? -15.202 -6.005 41.607 1.00 70.69 78 GLY A N 1
ATOM 504 C CA . GLY A 1 78 ? -15.905 -6.257 40.351 1.00 70.69 78 GLY A CA 1
ATOM 505 C C . GLY A 1 78 ? -15.955 -5.018 39.454 1.00 70.69 78 GLY A C 1
ATOM 506 O O . GLY A 1 78 ? -15.690 -5.126 38.260 1.00 70.69 78 GLY A O 1
ATOM 507 N N . THR A 1 79 ? -16.219 -3.832 40.018 1.00 71.56 79 THR A N 1
ATOM 508 C CA . THR A 1 79 ? -16.211 -2.564 39.264 1.00 71.56 79 THR A CA 1
ATOM 509 C C . THR A 1 79 ? -14.843 -2.278 38.646 1.00 71.56 79 THR A C 1
ATOM 511 O O . THR 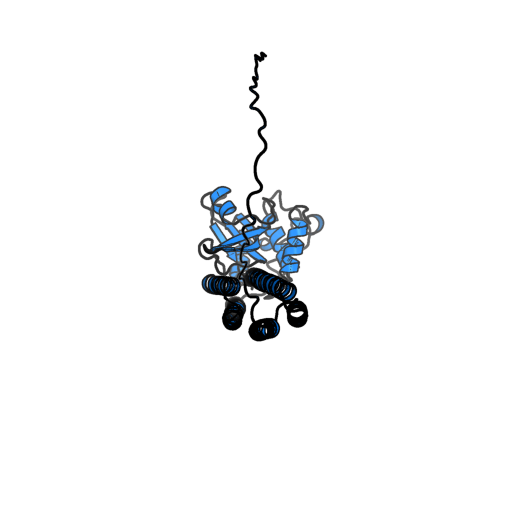A 1 79 ? -14.767 -2.026 37.448 1.00 71.56 79 THR A O 1
ATOM 514 N N . THR A 1 80 ? -13.756 -2.393 39.416 1.00 77.75 80 THR A N 1
ATOM 515 C CA . THR A 1 80 ? -12.393 -2.183 38.900 1.00 77.75 80 THR A CA 1
ATOM 516 C C . THR A 1 80 ? -12.047 -3.155 37.771 1.00 77.75 80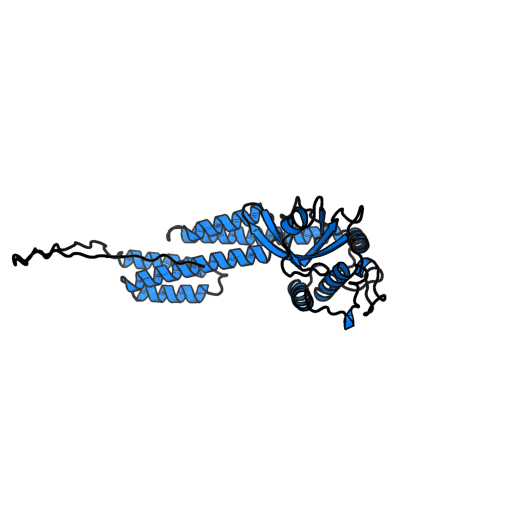 THR A C 1
ATOM 518 O O . THR A 1 80 ? -11.481 -2.748 36.759 1.00 77.75 80 THR A O 1
ATOM 521 N N . ALA A 1 81 ? -12.399 -4.435 37.921 1.00 75.25 81 ALA A N 1
ATOM 522 C CA . ALA A 1 81 ? -12.145 -5.442 36.893 1.00 75.25 81 ALA A CA 1
ATOM 523 C C . ALA A 1 81 ? -12.943 -5.178 35.602 1.00 75.25 81 ALA A C 1
ATOM 525 O O . ALA A 1 81 ? -12.422 -5.384 34.508 1.00 75.25 81 ALA A O 1
ATOM 526 N N . LEU A 1 82 ? -14.182 -4.688 35.721 1.00 73.75 82 LEU A N 1
ATOM 527 C CA . LEU A 1 82 ? -15.018 -4.324 34.578 1.00 73.75 82 LEU A CA 1
ATOM 528 C C . LEU A 1 82 ? -14.457 -3.115 33.816 1.00 73.75 82 LEU A C 1
ATOM 530 O O . LEU A 1 82 ? -14.393 -3.152 32.590 1.00 73.75 82 LEU A O 1
ATOM 534 N N . THR A 1 83 ? -14.013 -2.074 34.528 1.00 79.94 83 THR A N 1
ATOM 535 C CA . THR A 1 83 ? -13.373 -0.900 33.914 1.00 79.94 83 THR A CA 1
ATOM 536 C C . THR A 1 83 ? -12.105 -1.291 33.159 1.00 79.94 83 THR A C 1
ATOM 538 O O . THR A 1 83 ? -11.975 -0.945 31.991 1.00 79.94 83 THR A O 1
ATOM 541 N N . GLY A 1 84 ? -11.220 -2.084 33.776 1.00 83.81 84 GLY A N 1
ATOM 542 C CA . GLY A 1 84 ? -9.998 -2.544 33.108 1.00 83.81 84 GLY A CA 1
ATOM 543 C C . GLY A 1 84 ? -10.279 -3.359 31.841 1.00 83.81 84 GLY A C 1
ATOM 544 O O . GLY A 1 84 ? -9.651 -3.139 30.812 1.00 83.81 84 GLY A O 1
ATOM 545 N N . ALA A 1 85 ? -11.281 -4.244 31.874 1.00 79.44 85 AL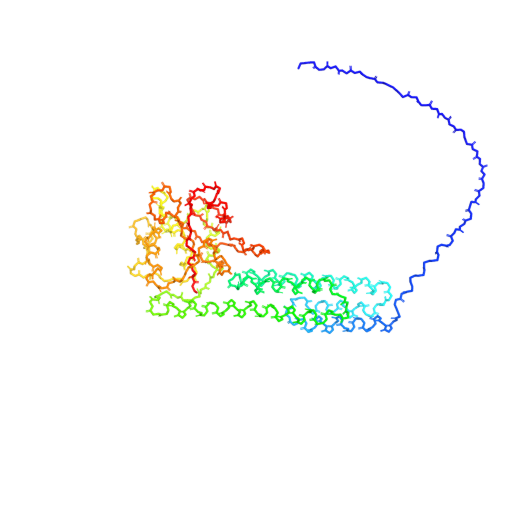A A N 1
ATOM 546 C CA . ALA A 1 85 ? -11.665 -5.007 30.688 1.00 79.44 85 ALA A CA 1
ATOM 547 C C . ALA A 1 85 ? -12.243 -4.123 29.566 1.00 79.44 85 ALA A C 1
ATOM 549 O O . ALA A 1 85 ? -12.027 -4.402 28.387 1.00 79.44 85 ALA A O 1
ATOM 550 N N . LEU A 1 86 ? -12.970 -3.055 29.904 1.00 81.88 86 LEU A N 1
ATOM 551 C CA . LEU A 1 86 ? -13.466 -2.101 28.911 1.00 81.88 86 LEU A CA 1
ATOM 552 C C . LEU A 1 86 ? -12.321 -1.310 28.258 1.00 81.88 86 LEU A C 1
ATOM 554 O O . LEU A 1 86 ? -12.335 -1.110 27.042 1.00 81.88 86 LEU A O 1
ATOM 558 N N . ASP A 1 87 ? -11.324 -0.901 29.041 1.00 87.31 87 ASP A N 1
ATOM 559 C CA . ASP A 1 87 ? -10.141 -0.203 28.530 1.00 87.31 87 ASP A CA 1
ATOM 560 C C . ASP A 1 87 ? -9.333 -1.099 27.579 1.00 87.31 87 ASP A C 1
ATOM 562 O O . ASP A 1 87 ? -9.001 -0.683 26.466 1.00 87.31 87 ASP A O 1
ATOM 566 N N . ASP A 1 88 ? -9.110 -2.360 27.959 1.00 84.50 88 ASP A N 1
ATOM 567 C CA . ASP A 1 88 ? -8.447 -3.354 27.109 1.00 84.50 88 ASP A CA 1
ATOM 568 C C . ASP A 1 88 ? -9.222 -3.604 25.802 1.00 84.50 88 ASP A C 1
ATOM 570 O O . ASP A 1 88 ? -8.629 -3.728 24.726 1.00 84.50 88 ASP A O 1
ATOM 574 N N . PHE A 1 89 ? -10.558 -3.652 25.865 1.00 84.50 89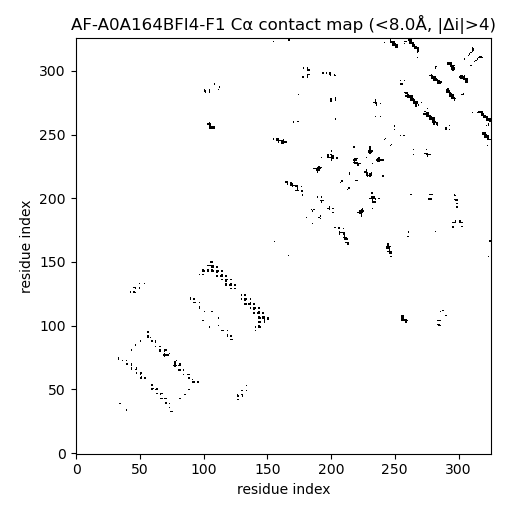 PHE A N 1
ATOM 575 C CA . PHE A 1 89 ? -11.403 -3.786 24.678 1.00 84.50 89 PHE A CA 1
ATOM 576 C C . PHE A 1 89 ? -11.248 -2.592 23.726 1.00 84.50 89 PHE A C 1
ATOM 578 O O . PHE A 1 89 ? -11.059 -2.784 22.524 1.00 84.50 89 PHE A O 1
ATOM 585 N N . ARG A 1 90 ? -11.283 -1.361 24.248 1.00 90.81 90 ARG A N 1
ATOM 586 C CA . ARG A 1 90 ? -11.093 -0.141 23.446 1.00 90.81 90 ARG A CA 1
ATOM 587 C C . ARG A 1 90 ? -9.697 -0.078 22.826 1.00 90.81 90 ARG A C 1
ATOM 589 O O . ARG A 1 90 ? -9.571 0.269 21.653 1.00 90.81 90 ARG A O 1
ATOM 596 N N . ALA A 1 91 ? -8.664 -0.472 23.571 1.00 91.19 91 ALA A N 1
ATOM 597 C CA . ALA A 1 91 ? -7.299 -0.554 23.056 1.00 91.19 91 ALA A CA 1
ATOM 598 C C . ALA A 1 91 ? -7.177 -1.558 21.897 1.00 91.19 91 ALA A C 1
ATOM 600 O O . ALA A 1 91 ? -6.500 -1.291 20.906 1.00 91.19 91 ALA A O 1
ATOM 601 N N . GLU A 1 92 ? -7.873 -2.692 21.974 1.00 87.94 92 GLU A N 1
ATOM 602 C CA . GLU A 1 92 ? -7.895 -3.680 20.894 1.00 87.94 92 GLU A CA 1
ATOM 603 C C . GLU A 1 92 ? -8.639 -3.175 19.643 1.00 87.94 92 GLU A C 1
ATOM 605 O O . GLU A 1 92 ? -8.201 -3.440 18.524 1.00 87.94 92 GLU A O 1
ATOM 610 N N . ILE A 1 93 ? -9.724 -2.411 19.806 1.00 92.69 93 ILE A N 1
ATOM 611 C CA . ILE A 1 93 ? -10.419 -1.740 18.692 1.00 92.69 93 ILE A CA 1
ATOM 612 C C . ILE A 1 93 ? -9.497 -0.725 18.002 1.00 92.69 93 ILE A C 1
ATOM 6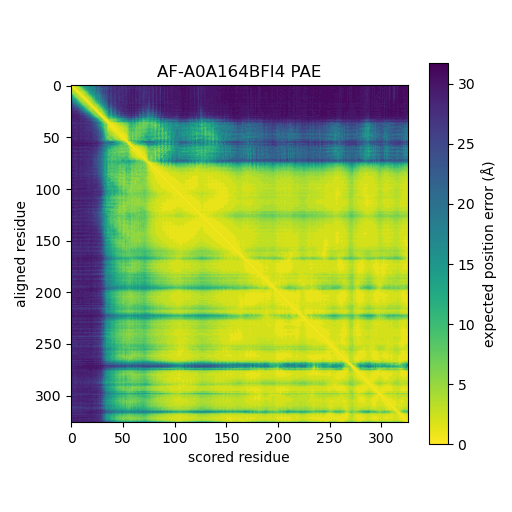14 O O . ILE A 1 93 ? -9.441 -0.679 16.769 1.00 92.69 93 ILE A O 1
ATOM 618 N N . ALA A 1 94 ? -8.735 0.054 18.776 1.00 95.25 94 ALA A N 1
ATOM 619 C CA . ALA A 1 94 ? -7.725 0.958 18.233 1.00 95.25 94 ALA A CA 1
ATOM 620 C C . ALA A 1 94 ? -6.645 0.185 17.457 1.00 95.25 94 ALA A C 1
ATOM 622 O O . ALA A 1 94 ? -6.421 0.474 16.288 1.00 95.25 94 ALA A O 1
ATOM 623 N N . ALA A 1 95 ? -6.082 -0.876 18.041 1.00 93.50 95 ALA A N 1
ATOM 624 C CA . ALA A 1 95 ? -5.073 -1.698 17.372 1.00 93.50 95 ALA A CA 1
ATOM 625 C C . ALA A 1 95 ? -5.591 -2.363 16.080 1.00 93.50 95 ALA A C 1
ATOM 627 O O . ALA A 1 95 ? -4.852 -2.500 15.109 1.00 93.50 95 ALA A O 1
ATOM 628 N N . GLN A 1 96 ? -6.859 -2.788 16.035 1.00 93.88 96 GLN A N 1
ATOM 629 C CA . GLN A 1 96 ? -7.472 -3.297 14.800 1.00 93.88 96 GLN A CA 1
ATOM 630 C C . GLN A 1 96 ? -7.687 -2.219 13.750 1.00 93.88 96 GLN A C 1
ATOM 632 O O . GLN A 1 96 ? -7.552 -2.508 12.563 1.00 93.88 96 GLN A O 1
ATOM 637 N N . THR A 1 97 ? -8.025 -1.007 14.179 1.00 96.94 97 THR A N 1
ATOM 638 C CA . THR A 1 97 ? -8.138 0.145 13.284 1.00 96.94 97 THR A CA 1
ATOM 639 C C . THR A 1 97 ? -6.789 0.420 12.632 1.00 96.94 97 THR A C 1
ATOM 641 O O . THR A 1 97 ? -6.713 0.431 11.409 1.00 96.94 97 THR A O 1
ATOM 644 N N . ASP A 1 98 ? -5.719 0.493 13.427 1.00 96.12 98 ASP A N 1
ATOM 645 C CA . ASP A 1 98 ? -4.361 0.737 12.931 1.00 96.12 98 ASP A CA 1
ATOM 646 C C . ASP A 1 98 ? -3.901 -0.361 11.957 1.00 96.12 98 ASP A C 1
ATOM 648 O O . ASP A 1 98 ? -3.363 -0.059 10.895 1.00 96.12 98 ASP A O 1
ATOM 652 N N . ARG A 1 99 ? -4.173 -1.640 12.265 1.00 95.12 99 ARG A N 1
ATOM 653 C CA . ARG A 1 99 ? -3.891 -2.754 11.338 1.00 95.12 99 ARG A CA 1
ATOM 654 C C . ARG A 1 99 ? -4.685 -2.649 10.037 1.00 95.12 99 ARG A C 1
ATOM 656 O O . ARG A 1 99 ? -4.130 -2.869 8.973 1.00 95.12 99 ARG A O 1
ATOM 663 N N . THR A 1 100 ? -5.968 -2.292 10.115 1.00 97.00 100 THR A N 1
ATOM 664 C CA . THR A 1 100 ? -6.811 -2.153 8.917 1.00 97.00 100 THR A CA 1
ATOM 665 C C . THR A 1 100 ? -6.292 -1.032 8.018 1.00 97.00 100 THR A C 1
ATOM 667 O O . THR A 1 100 ? -6.176 -1.236 6.818 1.00 97.00 100 THR A O 1
ATOM 670 N N . LEU A 1 101 ? -5.936 0.121 8.591 1.00 97.19 101 LEU A N 1
ATOM 671 C CA . LEU A 1 101 ? -5.368 1.243 7.837 1.00 97.19 101 LEU A CA 1
ATOM 672 C C . LEU A 1 101 ? -4.005 0.891 7.222 1.00 97.19 101 LEU A C 1
ATOM 674 O O . LEU A 1 101 ? -3.715 1.296 6.105 1.00 97.19 101 LEU A O 1
ATOM 678 N N . ALA A 1 102 ? -3.180 0.095 7.908 1.00 94.00 102 ALA A N 1
ATOM 679 C CA . ALA A 1 102 ? -1.915 -0.374 7.346 1.00 94.00 102 ALA A CA 1
ATOM 680 C C . ALA A 1 102 ? -2.126 -1.331 6.152 1.00 94.00 102 ALA A C 1
ATOM 682 O O . ALA A 1 102 ? -1.549 -1.120 5.083 1.00 94.00 102 ALA A O 1
ATOM 683 N N . ASP A 1 103 ? -2.983 -2.346 6.313 1.00 94.38 103 ASP A N 1
ATOM 684 C CA . ASP A 1 103 ? -3.218 -3.406 5.316 1.00 94.38 103 ASP A CA 1
ATOM 685 C C . ASP A 1 103 ? -4.016 -2.921 4.082 1.00 94.38 103 ASP A C 1
ATOM 687 O O . ASP A 1 103 ? -3.958 -3.523 2.999 1.00 94.38 103 ASP A O 1
ATOM 691 N N . TYR A 1 104 ? -4.788 -1.842 4.248 1.00 97.06 104 TYR A N 1
ATOM 692 C CA . TYR A 1 104 ? -5.718 -1.289 3.257 1.00 97.06 104 TYR A CA 1
ATOM 693 C C . TYR A 1 104 ? -5.546 0.225 3.077 1.00 97.06 104 TYR A C 1
ATOM 695 O O . TYR A 1 104 ? -6.525 0.939 2.888 1.00 97.06 104 TYR A O 1
ATOM 703 N N . SER A 1 105 ? -4.294 0.689 3.101 1.00 96.56 105 SER A N 1
ATOM 704 C CA . SER A 1 105 ? -3.902 2.097 2.891 1.00 96.56 105 SER A CA 1
ATOM 705 C C . SER A 1 105 ? -4.247 2.664 1.506 1.00 96.56 105 SER A C 1
ATOM 707 O O . SER A 1 105 ? -4.115 3.858 1.272 1.00 96.56 105 SER A O 1
ATOM 709 N N . ASP A 1 106 ? -4.693 1.814 0.579 1.00 96.81 106 ASP A N 1
ATOM 710 C CA . ASP A 1 106 ? -5.228 2.189 -0.731 1.00 96.81 106 ASP A CA 1
ATOM 711 C C . ASP A 1 106 ? -6.762 2.355 -0.747 1.00 96.81 106 ASP A C 1
ATOM 713 O O . ASP A 1 106 ? -7.373 2.487 -1.816 1.00 96.81 106 ASP A O 1
ATOM 717 N N . ALA A 1 107 ? -7.416 2.352 0.417 1.00 97.88 107 ALA A N 1
ATOM 718 C CA . ALA A 1 107 ? -8.786 2.837 0.550 1.00 97.88 107 ALA A CA 1
ATOM 719 C C . ALA A 1 107 ? -8.831 4.368 0.418 1.00 97.88 107 ALA A C 1
ATOM 721 O O . ALA A 1 107 ? -7.880 5.058 0.755 1.00 97.88 107 ALA A O 1
ATOM 722 N N . ALA A 1 108 ? -9.951 4.931 -0.036 1.00 97.31 108 ALA A N 1
ATOM 723 C CA . ALA A 1 108 ? -10.111 6.379 -0.103 1.00 97.31 108 ALA A CA 1
ATOM 724 C C . ALA A 1 108 ? -9.912 6.997 1.284 1.00 97.31 108 ALA A C 1
ATOM 726 O O . ALA A 1 108 ? -10.561 6.562 2.239 1.00 97.31 108 ALA A O 1
ATOM 727 N N . HIS A 1 109 ? -9.153 8.094 1.363 1.00 96.56 109 HIS A N 1
ATOM 728 C CA . HIS A 1 109 ? -8.909 8.816 2.619 1.00 96.56 109 HIS A CA 1
ATOM 729 C C . HIS A 1 109 ? -10.206 9.120 3.384 1.00 96.56 109 HIS A C 1
ATOM 731 O O . HIS A 1 109 ? -10.311 8.904 4.586 1.00 96.56 109 HIS A O 1
ATOM 737 N N . THR A 1 110 ? -11.268 9.525 2.679 1.00 97.25 110 THR A N 1
ATOM 738 C CA . THR A 1 110 ? -12.581 9.775 3.309 1.00 97.25 110 THR A CA 1
ATOM 739 C C . THR A 1 110 ? -13.195 8.542 3.990 1.00 97.25 110 THR A C 1
ATOM 741 O O . THR A 1 110 ? -13.867 8.679 5.015 1.00 97.25 110 THR A O 1
ATOM 744 N N . THR A 1 111 ? -12.954 7.341 3.460 1.00 98.31 111 THR A N 1
ATOM 745 C CA . THR A 1 111 ? -13.394 6.064 4.040 1.00 98.31 111 THR A CA 1
ATOM 746 C C . THR A 1 111 ? -12.534 5.700 5.252 1.00 98.31 111 THR A C 1
ATOM 748 O O . THR A 1 111 ? -13.065 5.302 6.291 1.00 98.31 111 THR A O 1
ATOM 751 N N . GLU A 1 112 ? -11.220 5.910 5.168 1.00 98.31 112 GLU A N 1
ATOM 752 C CA . GLU A 1 112 ? -10.289 5.743 6.292 1.00 98.31 112 GLU A CA 1
ATOM 753 C C . GLU A 1 112 ? -10.623 6.687 7.458 1.00 98.31 112 GLU A C 1
ATOM 755 O O . GLU A 1 112 ? -10.712 6.268 8.616 1.00 98.31 112 GLU A O 1
ATOM 760 N N . ALA A 1 113 ? -10.906 7.955 7.157 1.00 98.31 113 ALA A N 1
ATOM 761 C CA . ALA A 1 113 ? -11.302 8.958 8.137 1.00 98.31 113 ALA A CA 1
ATOM 762 C C . ALA A 1 113 ? -12.609 8.582 8.852 1.00 98.31 113 ALA A C 1
ATOM 764 O O . ALA A 1 113 ? -12.744 8.797 10.062 1.00 98.31 113 ALA A O 1
ATOM 765 N N . ALA A 1 114 ? -13.561 7.970 8.139 1.00 98.56 114 ALA A N 1
ATOM 766 C CA . ALA A 1 114 ? -14.787 7.454 8.741 1.00 98.56 114 ALA A CA 1
ATOM 767 C C . ALA A 1 114 ? -14.506 6.309 9.732 1.00 98.56 114 ALA A C 1
ATOM 769 O O . ALA A 1 114 ? -15.113 6.269 10.806 1.00 98.56 114 ALA A O 1
ATOM 770 N N . LEU A 1 115 ? -13.556 5.418 9.424 1.00 98.62 115 LEU A N 1
ATOM 771 C CA . LEU A 1 115 ? -13.114 4.370 10.348 1.00 98.62 115 LEU A CA 1
ATOM 772 C C . LEU A 1 115 ? -12.473 4.963 11.613 1.00 98.62 115 LEU A C 1
ATOM 774 O O . LEU A 1 115 ? -12.830 4.560 12.724 1.00 98.62 115 LEU A O 1
ATOM 778 N N . VAL A 1 116 ? -11.586 5.950 11.470 1.00 98.44 116 VAL A N 1
ATOM 779 C CA . VAL A 1 116 ? -10.965 6.633 12.618 1.00 98.44 116 VAL A CA 1
ATO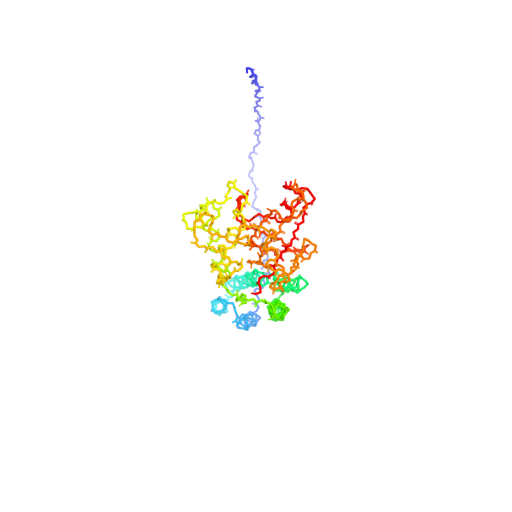M 780 C C . VAL A 1 116 ? -12.017 7.330 13.483 1.00 98.44 116 VAL A C 1
ATOM 782 O O . VAL A 1 116 ? -12.024 7.158 14.701 1.00 98.44 116 VAL A O 1
ATOM 785 N N . SER A 1 117 ? -12.973 8.027 12.867 1.00 98.56 117 SER A N 1
ATOM 786 C CA . SER A 1 117 ? -14.082 8.665 13.585 1.00 98.56 117 SER A CA 1
ATOM 787 C C . SER A 1 117 ? -14.951 7.650 14.346 1.00 98.56 117 SER A C 1
ATOM 789 O O . SER A 1 117 ? -15.331 7.878 15.501 1.00 98.56 117 SER A O 1
ATOM 791 N N . ALA A 1 118 ? -15.226 6.489 13.745 1.00 98.38 118 ALA A N 1
ATOM 792 C CA . ALA A 1 118 ? -15.976 5.427 14.406 1.00 98.38 118 ALA A CA 1
ATOM 793 C C . ALA A 1 118 ? -15.191 4.801 15.576 1.00 98.38 118 ALA A C 1
ATOM 795 O O . ALA A 1 118 ? -15.772 4.522 16.628 1.00 98.38 118 ALA A O 1
ATOM 796 N N . ARG A 1 119 ? -13.865 4.643 15.451 1.00 97.81 119 ARG A N 1
ATOM 797 C CA . ARG A 1 119 ? -12.977 4.219 16.552 1.00 97.81 119 ARG A CA 1
ATOM 798 C C . ARG A 1 119 ? -13.017 5.210 17.714 1.00 97.81 119 ARG A C 1
ATOM 800 O O . ARG A 1 119 ? -13.129 4.798 18.872 1.00 97.81 119 ARG A O 1
ATOM 807 N N . ASP A 1 120 ? -12.944 6.506 17.425 1.00 98.12 120 ASP A N 1
ATOM 808 C CA . ASP A 1 120 ? -12.991 7.558 18.449 1.00 98.12 120 ASP A CA 1
ATOM 809 C C . ASP A 1 120 ? -14.341 7.556 19.188 1.00 98.12 120 ASP A C 1
ATOM 811 O O . ASP A 1 120 ? -14.396 7.706 20.414 1.00 98.12 120 ASP A O 1
ATOM 815 N N . THR A 1 121 ? -15.426 7.267 18.462 1.00 97.88 121 THR A N 1
ATOM 816 C CA . THR A 1 121 ? -16.761 7.067 19.043 1.00 97.88 121 THR A CA 1
ATOM 817 C C . THR A 1 121 ? -16.772 5.880 20.010 1.00 97.88 121 THR A C 1
ATOM 819 O O . THR A 1 121 ? -17.210 6.030 21.144 1.00 97.88 121 THR A O 1
ATOM 822 N N . VAL A 1 122 ? -16.214 4.719 19.639 1.00 94.50 122 VAL A N 1
ATOM 823 C CA . VAL A 1 122 ? -16.101 3.556 20.552 1.00 94.50 122 VAL A CA 1
ATOM 824 C C . VAL A 1 122 ? -15.282 3.885 21.806 1.00 94.50 122 VAL A C 1
ATOM 826 O O . VAL A 1 122 ? -15.598 3.440 22.913 1.00 94.50 122 VAL A O 1
ATOM 829 N N . THR A 1 123 ? -14.223 4.676 21.643 1.00 94.75 123 THR A N 1
ATOM 830 C CA . THR A 1 123 ? -13.316 5.043 22.740 1.00 94.75 123 THR A CA 1
ATOM 831 C C . THR A 1 123 ? -14.004 5.925 23.783 1.00 94.75 123 THR A C 1
ATOM 833 O O . THR A 1 123 ? -13.693 5.830 24.969 1.00 94.75 123 THR A O 1
ATOM 836 N N . THR A 1 124 ? -14.964 6.748 23.359 1.00 95.38 124 THR A N 1
ATOM 837 C CA . THR A 1 124 ? -15.651 7.725 24.218 1.00 95.38 124 THR A CA 1
ATOM 838 C C . THR A 1 124 ? -17.086 7.342 24.585 1.00 95.38 124 THR A C 1
ATOM 840 O O . THR A 1 124 ? -17.637 7.935 25.509 1.00 95.38 124 THR A O 1
ATOM 843 N N . ALA A 1 125 ? -17.675 6.343 23.918 1.00 91.94 125 ALA A N 1
ATOM 844 C CA . ALA A 1 125 ? -19.043 5.889 24.156 1.00 91.94 125 ALA A CA 1
ATOM 845 C C . ALA A 1 125 ? -19.260 5.447 25.607 1.00 91.94 125 ALA A C 1
ATOM 847 O O . ALA A 1 125 ? -18.448 4.703 26.170 1.00 91.94 125 ALA A O 1
ATOM 848 N N . GLU A 1 126 ? -20.386 5.851 26.194 1.00 87.88 126 GLU A N 1
ATOM 849 C CA . GLU A 1 126 ? -20.846 5.265 27.447 1.00 87.88 126 GLU A CA 1
ATOM 850 C C . GLU A 1 126 ? -21.242 3.800 27.245 1.00 87.88 126 GLU A C 1
ATOM 852 O O . GLU A 1 126 ? -21.501 3.346 26.129 1.00 87.88 126 GLU A O 1
ATOM 857 N N . THR A 1 127 ? -21.294 3.030 28.332 1.00 79.25 127 THR A N 1
ATOM 858 C CA . THR A 1 127 ? -21.518 1.583 28.242 1.00 79.25 127 THR A CA 1
ATOM 859 C C . THR A 1 127 ? -22.835 1.216 27.554 1.00 79.25 127 THR A C 1
ATOM 861 O O . THR A 1 127 ? -22.883 0.208 26.854 1.00 79.25 127 THR A O 1
ATOM 864 N N . ALA A 1 128 ? -23.876 2.038 27.718 1.00 80.50 128 ALA A N 1
ATOM 865 C CA . ALA A 1 128 ? -25.173 1.832 27.074 1.00 80.50 128 ALA A CA 1
ATOM 866 C C . ALA A 1 128 ? -25.120 2.011 25.544 1.00 80.50 128 ALA A C 1
ATOM 868 O O . ALA A 1 128 ? -25.841 1.321 24.829 1.00 80.50 128 ALA A O 1
ATOM 869 N N . ASP A 1 129 ? -24.239 2.886 25.049 1.00 87.12 129 ASP A N 1
ATOM 870 C CA . ASP A 1 129 ? -24.104 3.216 23.622 1.00 87.12 129 ASP A CA 1
ATOM 871 C C . ASP A 1 129 ? -23.001 2.398 22.928 1.00 87.12 129 ASP A C 1
ATOM 873 O O . ASP A 1 129 ? -22.890 2.373 21.699 1.00 87.12 129 ASP A O 1
ATOM 877 N N . LEU A 1 130 ? -22.169 1.702 23.710 1.00 83.38 130 LEU A N 1
ATOM 878 C CA . LEU A 1 130 ? -21.060 0.891 23.218 1.00 83.38 130 LEU A CA 1
ATOM 879 C C . LEU A 1 130 ? -21.470 -0.162 22.164 1.00 83.38 130 LEU A C 1
ATOM 881 O O . LEU A 1 130 ? -20.729 -0.301 21.186 1.00 83.38 130 LEU A O 1
ATOM 885 N N . PRO A 1 131 ? -22.604 -0.890 22.284 1.00 82.38 131 PRO A N 1
ATOM 886 C CA . PRO A 1 131 ? -23.017 -1.854 21.261 1.00 82.38 131 PRO A CA 1
ATOM 887 C C . PRO A 1 131 ? -23.207 -1.221 19.874 1.00 82.38 131 PRO A C 1
ATOM 889 O O . PRO A 1 131 ? -22.749 -1.771 18.863 1.00 82.38 131 PRO A O 1
ATOM 892 N N . ASP A 1 132 ? -23.839 -0.049 19.826 1.00 86.69 132 ASP A N 1
ATOM 893 C CA . ASP A 1 132 ? -24.119 0.673 18.585 1.00 86.69 132 ASP A CA 1
ATOM 894 C C . ASP A 1 132 ? -22.840 1.293 18.015 1.00 86.69 132 ASP A C 1
ATOM 896 O O . ASP A 1 132 ? -22.558 1.143 16.823 1.00 86.69 132 ASP A O 1
ATOM 900 N N . ALA A 1 133 ? -22.002 1.890 18.872 1.00 93.81 133 ALA A N 1
ATOM 901 C CA . ALA A 1 133 ? -20.699 2.426 18.479 1.00 93.81 133 ALA A CA 1
ATOM 902 C C . ALA A 1 133 ? -19.801 1.345 17.853 1.00 93.81 133 ALA A C 1
ATOM 904 O O . ALA A 1 133 ? -19.184 1.558 16.809 1.00 93.81 133 ALA A O 1
ATOM 905 N N . VAL A 1 134 ? -19.760 0.150 18.452 1.00 89.19 134 VAL A N 1
ATOM 906 C CA . VAL A 1 134 ? -18.982 -0.983 17.934 1.00 89.19 134 VAL A CA 1
ATOM 907 C C . VAL A 1 134 ? -19.555 -1.494 16.610 1.00 89.19 134 VAL A C 1
ATOM 909 O O . VAL A 1 134 ? -18.794 -1.870 15.717 1.00 89.19 134 VAL A O 1
ATOM 912 N N . THR A 1 135 ? -20.881 -1.501 16.453 1.00 89.06 135 THR A N 1
ATOM 913 C CA . THR A 1 135 ? -21.532 -1.877 15.189 1.00 89.06 135 THR A CA 1
ATOM 914 C C . THR A 1 135 ? -21.164 -0.904 14.068 1.00 89.06 135 THR A C 1
ATOM 916 O O . THR A 1 135 ? -20.776 -1.344 12.984 1.00 89.06 135 THR A O 1
ATOM 919 N N . ALA A 1 136 ? -21.204 0.403 14.341 1.00 95.88 136 ALA A N 1
ATOM 920 C CA . ALA A 1 136 ? -20.789 1.435 13.394 1.00 95.88 136 ALA A CA 1
ATOM 921 C C . ALA A 1 136 ? -19.298 1.321 13.031 1.00 95.88 136 ALA A C 1
ATOM 923 O O . ALA A 1 136 ? -18.946 1.388 11.855 1.00 95.88 136 ALA A O 1
ATOM 924 N N . TRP A 1 137 ? -18.429 1.067 14.014 1.00 97.19 137 TRP A N 1
ATOM 925 C CA . TRP A 1 137 ? -17.002 0.841 13.777 1.00 97.19 137 TRP A CA 1
ATOM 926 C C . TRP A 1 137 ? -16.733 -0.367 12.873 1.00 97.19 137 TRP A C 1
ATOM 928 O O . TRP A 1 137 ? -15.932 -0.260 11.947 1.00 97.19 137 TRP A O 1
ATOM 938 N N . ARG A 1 138 ? -17.431 -1.496 13.066 1.00 94.88 138 ARG A N 1
ATOM 939 C CA . ARG A 1 138 ? -17.284 -2.650 12.160 1.00 94.88 138 ARG A CA 1
ATOM 940 C C . ARG A 1 138 ? -17.717 -2.321 10.740 1.00 94.88 138 ARG A C 1
ATOM 942 O O . ARG A 1 138 ? -17.003 -2.672 9.812 1.00 94.88 138 ARG A O 1
ATOM 949 N N . ALA A 1 139 ? -18.848 -1.636 10.581 1.00 96.88 139 ALA A N 1
ATOM 950 C CA . ALA A 1 139 ? -19.320 -1.225 9.264 1.00 96.88 139 ALA A CA 1
ATOM 951 C C . ALA A 1 139 ? -18.310 -0.299 8.563 1.00 96.88 139 ALA A C 1
ATOM 953 O O . ALA A 1 139 ? -18.036 -0.487 7.383 1.00 96.88 139 ALA A O 1
ATOM 954 N N . ALA A 1 140 ? -17.712 0.651 9.289 1.00 98.56 140 ALA A N 1
ATOM 955 C CA . ALA A 1 140 ? -16.673 1.523 8.742 1.00 98.56 140 ALA A CA 1
ATOM 956 C C . ALA A 1 140 ? -15.393 0.749 8.377 1.00 98.56 140 ALA A C 1
ATOM 958 O O . ALA A 1 140 ? -14.804 0.986 7.327 1.00 98.56 140 ALA A O 1
ATOM 959 N N . ARG A 1 141 ? -14.988 -0.222 9.205 1.00 98.19 141 ARG A N 1
ATOM 960 C CA . ARG A 1 141 ? -13.841 -1.097 8.923 1.00 98.19 141 ARG A CA 1
ATOM 961 C C . ARG A 1 141 ? -14.075 -1.930 7.667 1.00 98.19 141 ARG A C 1
ATOM 963 O O . ARG A 1 141 ? -13.199 -2.014 6.814 1.00 98.19 141 ARG A O 1
ATOM 970 N N . ASP A 1 142 ? -15.247 -2.545 7.557 1.00 97.69 142 ASP A N 1
ATOM 971 C CA . ASP A 1 142 ? -15.603 -3.362 6.400 1.00 97.69 142 ASP A CA 1
ATOM 972 C C . ASP A 1 142 ? -15.674 -2.490 5.131 1.00 97.69 142 ASP A C 1
ATOM 974 O O . ASP A 1 142 ? -15.196 -2.913 4.084 1.00 97.69 142 ASP A O 1
ATOM 978 N N . ALA A 1 143 ? -16.132 -1.236 5.239 1.00 98.69 143 ALA A N 1
ATOM 979 C CA . ALA A 1 143 ? -16.108 -0.278 4.134 1.00 98.69 143 ALA A CA 1
ATOM 980 C C . ALA A 1 143 ? -14.685 0.064 3.652 1.00 98.69 143 ALA A C 1
ATOM 982 O O . ALA A 1 143 ? -14.474 0.129 2.445 1.00 98.69 143 ALA A O 1
ATOM 983 N N . VAL A 1 144 ? -13.708 0.238 4.556 1.00 98.75 144 VAL A N 1
ATOM 984 C CA . VAL A 1 144 ? -12.286 0.419 4.184 1.00 98.75 144 VAL A CA 1
ATOM 985 C C . VAL A 1 144 ? -11.779 -0.789 3.392 1.00 98.75 144 VAL A C 1
ATOM 987 O O . VAL A 1 144 ? -11.200 -0.639 2.319 1.00 98.75 144 VAL A O 1
ATOM 990 N N . ILE A 1 145 ? -12.047 -1.999 3.892 1.00 98.38 145 ILE A N 1
ATOM 991 C CA . ILE A 1 145 ? -11.620 -3.249 3.247 1.00 98.38 145 ILE A CA 1
ATOM 992 C C . ILE A 1 145 ? -12.252 -3.399 1.857 1.00 98.38 145 ILE A C 1
ATOM 994 O O . ILE A 1 145 ? -11.567 -3.784 0.906 1.00 98.38 145 ILE A O 1
ATOM 998 N N . ASP A 1 146 ? -13.553 -3.140 1.741 1.00 98.62 146 ASP A N 1
ATOM 999 C CA . ASP A 1 146 ? -14.297 -3.292 0.493 1.00 98.62 146 ASP A CA 1
ATOM 1000 C C . ASP A 1 146 ? -13.885 -2.243 -0.545 1.00 98.62 146 ASP A C 1
ATOM 1002 O O . ASP A 1 146 ? -13.688 -2.592 -1.709 1.00 98.62 146 ASP A O 1
ATOM 1006 N N . ASP A 1 147 ? -13.692 -0.988 -0.134 1.00 98.75 147 ASP A N 1
ATOM 1007 C CA . ASP A 1 147 ? -13.251 0.092 -1.019 1.00 98.75 147 ASP A CA 1
ATOM 1008 C C . ASP A 1 147 ? -11.828 -0.149 -1.550 1.00 98.75 147 ASP A C 1
ATOM 1010 O O . ASP A 1 147 ? -11.616 -0.087 -2.762 1.00 98.75 147 ASP A O 1
ATOM 1014 N N . ALA A 1 148 ? -10.879 -0.535 -0.690 1.00 98.06 148 ALA A N 1
ATOM 1015 C CA . ALA A 1 148 ? -9.539 -0.923 -1.130 1.00 98.06 148 ALA A CA 1
ATOM 1016 C C . ALA A 1 148 ? -9.592 -2.110 -2.106 1.00 98.06 148 ALA A C 1
ATOM 1018 O O . ALA A 1 148 ? -8.991 -2.074 -3.176 1.00 98.06 148 ALA A O 1
ATOM 1019 N N . LYS A 1 149 ? -10.352 -3.170 -1.800 1.00 97.81 149 LYS A N 1
ATOM 1020 C CA . LYS A 1 149 ? -10.491 -4.324 -2.709 1.00 97.81 149 LYS A CA 1
ATOM 1021 C C . LYS A 1 149 ? -11.114 -3.954 -4.053 1.00 97.81 149 LYS A C 1
ATOM 1023 O O . LYS A 1 149 ? -10.691 -4.510 -5.066 1.00 97.81 149 LYS A O 1
ATOM 1028 N N . ALA A 1 150 ? -12.099 -3.060 -4.063 1.00 98.38 150 ALA A N 1
ATOM 1029 C CA . ALA A 1 150 ? -12.707 -2.566 -5.292 1.00 98.38 150 ALA A CA 1
ATOM 1030 C C . ALA A 1 150 ? -11.675 -1.812 -6.140 1.00 98.38 150 ALA A C 1
ATOM 1032 O O . ALA A 1 150 ? -11.479 -2.168 -7.298 1.00 98.38 150 ALA A O 1
ATOM 1033 N N . PHE A 1 151 ? -10.928 -0.883 -5.536 1.00 97.94 151 PHE A N 1
ATOM 1034 C CA . PHE A 1 151 ? -9.853 -0.161 -6.217 1.00 97.94 151 PHE A CA 1
ATOM 1035 C C . PHE A 1 151 ? -8.807 -1.111 -6.823 1.00 97.94 151 PHE A C 1
ATOM 1037 O O . PHE A 1 151 ? -8.439 -0.992 -7.988 1.00 97.94 151 PHE A O 1
ATOM 1044 N N . ARG A 1 152 ? -8.388 -2.135 -6.071 1.00 97.25 152 ARG A N 1
ATOM 1045 C CA . ARG A 1 152 ? -7.460 -3.171 -6.556 1.00 97.25 152 ARG A CA 1
ATOM 1046 C C . ARG A 1 152 ? -8.009 -3.948 -7.750 1.00 97.25 152 ARG A C 1
ATOM 1048 O O . ARG A 1 152 ? -7.264 -4.261 -8.676 1.00 97.25 152 ARG A O 1
ATOM 1055 N N . ALA A 1 153 ? -9.296 -4.283 -7.726 1.00 97.88 153 ALA A N 1
ATOM 1056 C CA . ALA A 1 153 ? -9.948 -4.961 -8.840 1.00 97.88 153 ALA A CA 1
ATOM 1057 C C . ALA A 1 153 ? -10.002 -4.070 -10.091 1.00 97.88 153 ALA A C 1
ATOM 1059 O O . ALA A 1 153 ? -9.774 -4.575 -11.192 1.00 97.88 153 ALA A O 1
ATOM 1060 N N . ASP A 1 154 ? -10.228 -2.766 -9.920 1.00 98.00 154 ASP A N 1
ATOM 1061 C CA . ASP A 1 154 ? -10.216 -1.793 -11.014 1.00 98.00 154 ASP A CA 1
ATOM 1062 C C . ASP A 1 154 ? -8.816 -1.679 -11.641 1.00 98.00 154 ASP A C 1
ATOM 1064 O O . ASP A 1 154 ? -8.689 -1.808 -12.856 1.00 98.00 154 ASP A O 1
ATOM 1068 N N . LEU A 1 155 ? -7.745 -1.598 -10.839 1.00 97.38 155 LEU A N 1
ATOM 1069 C CA . LEU A 1 155 ? -6.356 -1.609 -11.340 1.00 97.38 155 LEU A CA 1
ATOM 1070 C C . LEU A 1 155 ? -6.033 -2.854 -12.189 1.00 97.38 155 LEU A C 1
ATOM 1072 O O . LEU A 1 155 ? -5.337 -2.788 -13.210 1.00 97.38 155 LEU A O 1
ATOM 1076 N N . ILE A 1 156 ? -6.531 -4.018 -11.762 1.00 97.88 156 ILE A N 1
ATOM 1077 C CA . ILE A 1 156 ? -6.385 -5.271 -12.512 1.00 97.88 156 ILE A CA 1
ATOM 1078 C C . ILE A 1 156 ? -7.150 -5.187 -13.833 1.00 97.88 156 ILE A C 1
ATOM 1080 O O . ILE A 1 156 ? -6.615 -5.569 -14.873 1.00 97.88 156 ILE A O 1
ATOM 1084 N N . ALA A 1 157 ? -8.390 -4.697 -13.804 1.00 97.81 157 ALA A N 1
ATOM 1085 C CA . ALA A 1 157 ? -9.226 -4.575 -14.991 1.00 97.81 157 ALA A CA 1
ATOM 1086 C C . ALA A 1 157 ? -8.633 -3.595 -16.017 1.00 97.81 157 ALA A C 1
ATOM 1088 O O . ALA A 1 157 ? -8.584 -3.922 -17.205 1.00 97.81 157 ALA A O 1
ATOM 1089 N N . ASP A 1 158 ? -8.127 -2.449 -15.559 1.00 95.81 158 ASP A N 1
ATOM 1090 C CA . ASP A 1 158 ? -7.544 -1.399 -16.397 1.00 95.81 158 ASP A CA 1
ATOM 1091 C C . ASP A 1 158 ? -6.296 -1.884 -17.148 1.00 95.81 158 ASP A C 1
ATOM 1093 O O . ASP A 1 158 ? -6.109 -1.578 -18.328 1.00 95.81 158 ASP A O 1
ATOM 1097 N N . SER A 1 159 ? -5.472 -2.709 -16.496 1.00 97.56 159 SER A N 1
ATOM 1098 C CA . SER A 1 159 ? -4.225 -3.226 -17.073 1.00 97.56 159 SER A CA 1
ATOM 1099 C C . SER A 1 159 ? -4.386 -4.559 -17.827 1.00 97.56 159 SER A C 1
ATOM 1101 O O . SER A 1 159 ? -3.468 -4.997 -18.524 1.00 97.56 159 SER A O 1
ATOM 1103 N N . ALA A 1 160 ? -5.558 -5.206 -17.763 1.00 97.12 160 ALA A N 1
ATOM 1104 C CA . ALA A 1 160 ? -5.771 -6.586 -18.221 1.00 97.12 160 ALA A CA 1
ATOM 1105 C C . ALA A 1 160 ? -5.438 -6.851 -19.702 1.00 97.12 160 ALA A C 1
ATOM 1107 O O . ALA A 1 160 ? -5.118 -7.981 -20.074 1.00 97.12 160 ALA A O 1
ATOM 1108 N N . ALA A 1 161 ? -5.535 -5.839 -20.568 1.00 97.00 161 ALA A N 1
ATOM 1109 C CA . ALA A 1 161 ? -5.275 -5.994 -22.000 1.00 97.00 161 ALA A CA 1
ATOM 1110 C C . ALA A 1 161 ? -3.777 -6.097 -22.345 1.00 97.00 161 ALA A C 1
ATOM 1112 O O . ALA A 1 161 ? -3.427 -6.627 -23.401 1.00 97.00 161 ALA A O 1
A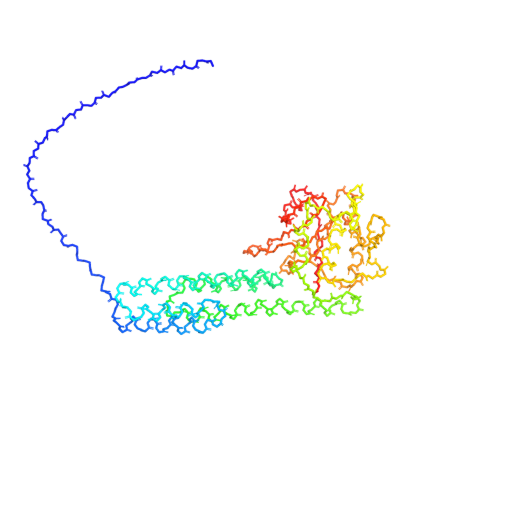TOM 1113 N N . THR A 1 162 ? -2.907 -5.568 -21.485 1.00 97.62 162 THR A N 1
ATOM 1114 C CA . THR A 1 162 ? -1.480 -5.350 -21.776 1.00 97.62 162 THR A CA 1
ATOM 1115 C C . THR A 1 162 ? -0.546 -5.919 -20.717 1.00 97.62 162 THR A C 1
ATOM 1117 O O . THR A 1 162 ? 0.616 -6.192 -21.020 1.00 97.62 162 THR A O 1
ATOM 1120 N N . ASN A 1 163 ? -1.030 -6.114 -19.492 1.00 97.38 163 ASN A N 1
ATOM 1121 C CA . ASN A 1 163 ? -0.213 -6.573 -18.385 1.00 97.38 163 ASN A CA 1
ATOM 1122 C C . ASN A 1 163 ? 0.157 -8.052 -18.545 1.00 97.38 163 ASN A C 1
ATOM 1124 O O . ASN A 1 163 ? -0.696 -8.939 -18.552 1.00 97.38 163 ASN A O 1
ATOM 1128 N N . THR A 1 164 ? 1.455 -8.315 -18.668 1.00 95.81 164 THR A N 1
ATOM 1129 C CA . THR A 1 164 ? 2.027 -9.664 -18.747 1.00 95.81 164 THR A CA 1
ATOM 1130 C C . THR A 1 164 ? 2.547 -10.174 -17.405 1.00 95.81 164 THR A C 1
ATOM 1132 O O . THR A 1 164 ? 2.997 -11.318 -17.326 1.00 95.81 164 THR A O 1
ATOM 1135 N N . GLN A 1 165 ? 2.505 -9.350 -16.357 1.00 97.38 165 GLN A N 1
ATOM 1136 C CA . GLN A 1 165 ? 2.964 -9.704 -15.019 1.00 97.38 165 GLN A CA 1
ATOM 1137 C C . GLN A 1 165 ? 1.829 -10.289 -14.170 1.00 97.38 165 GLN A C 1
ATOM 1139 O O . GLN A 1 165 ? 0.655 -9.997 -14.408 1.00 97.38 165 GLN A O 1
ATOM 1144 N N . PRO A 1 166 ? 2.147 -11.124 -13.164 1.00 94.94 166 PRO A N 1
ATOM 1145 C CA . PRO A 1 166 ? 1.159 -11.554 -12.186 1.00 94.94 166 PRO A CA 1
ATOM 1146 C C . PRO A 1 166 ? 0.546 -10.354 -11.456 1.00 94.94 166 PRO A C 1
ATOM 1148 O O . PRO A 1 166 ? 1.270 -9.501 -10.948 1.00 94.94 166 PRO A O 1
ATOM 1151 N N . THR A 1 167 ? -0.780 -10.333 -11.354 1.00 93.38 167 THR A N 1
ATOM 1152 C CA . THR A 1 167 ? -1.513 -9.441 -10.449 1.00 93.38 167 THR A CA 1
ATOM 1153 C C . THR A 1 167 ? -1.565 -10.062 -9.051 1.00 93.38 167 THR A C 1
ATOM 1155 O O . THR A 1 167 ? -1.801 -11.267 -8.917 1.00 93.38 167 THR A O 1
ATOM 1158 N N . GLY A 1 168 ? -1.373 -9.259 -8.012 1.00 88.44 168 GLY A N 1
ATOM 1159 C CA . GLY A 1 168 ? -1.206 -9.678 -6.626 1.00 88.44 168 GLY A CA 1
ATOM 1160 C C . GLY A 1 168 ? 0.259 -9.957 -6.268 1.00 88.44 168 GLY A C 1
ATOM 1161 O O . GLY A 1 168 ? 1.168 -9.192 -6.603 1.00 88.44 168 GLY A O 1
ATOM 1162 N N . GLY A 1 169 ? 0.485 -11.048 -5.538 1.00 93.88 169 GLY A N 1
ATOM 1163 C CA . GLY A 1 169 ? 1.801 -11.445 -5.032 1.00 93.88 169 GLY A CA 1
ATOM 1164 C C . GLY A 1 169 ? 1.981 -11.187 -3.538 1.00 93.88 169 GLY A C 1
ATOM 1165 O O . GLY A 1 169 ? 1.047 -10.791 -2.843 1.00 93.88 169 GLY A O 1
ATOM 1166 N N . ASP A 1 170 ? 3.185 -11.467 -3.058 1.00 97.38 170 ASP A N 1
ATOM 1167 C CA . ASP A 1 170 ? 3.538 -11.427 -1.641 1.00 97.38 170 ASP A CA 1
ATOM 1168 C C . ASP A 1 170 ? 4.274 -10.117 -1.314 1.00 97.38 170 ASP A C 1
ATOM 1170 O O . ASP A 1 170 ? 5.481 -9.984 -1.531 1.00 97.38 170 ASP A O 1
ATOM 1174 N N . VAL A 1 171 ? 3.518 -9.108 -0.868 1.00 97.25 171 VAL A N 1
ATOM 1175 C CA . VAL A 1 171 ? 4.069 -7.792 -0.494 1.00 97.25 171 VAL A CA 1
ATOM 1176 C C . VAL A 1 171 ? 5.000 -7.907 0.717 1.00 97.25 171 VAL A C 1
ATOM 1178 O O . VAL A 1 171 ? 5.999 -7.191 0.781 1.00 97.25 171 VAL A O 1
ATOM 1181 N N . ASP A 1 172 ? 4.743 -8.847 1.627 1.00 97.81 172 ASP A N 1
ATOM 1182 C CA . ASP A 1 172 ? 5.626 -9.088 2.768 1.00 97.81 172 ASP A CA 1
ATOM 1183 C C . ASP A 1 172 ? 6.969 -9.640 2.282 1.00 97.81 172 ASP A C 1
ATOM 1185 O O . ASP A 1 172 ? 8.013 -9.119 2.663 1.00 97.81 172 ASP A O 1
ATOM 1189 N N . ALA A 1 173 ? 6.977 -10.596 1.347 1.00 98.69 173 ALA A N 1
ATOM 1190 C CA . ALA A 1 173 ? 8.218 -11.098 0.748 1.00 98.69 173 ALA A CA 1
ATOM 1191 C C . ALA A 1 173 ? 8.999 -10.012 -0.015 1.00 98.69 173 ALA A C 1
ATOM 1193 O O . ALA A 1 173 ? 10.234 -10.005 0.010 1.00 98.69 173 ALA A O 1
ATOM 1194 N N . GLN A 1 174 ? 8.300 -9.082 -0.678 1.00 98.75 174 GLN A N 1
ATOM 1195 C CA . GLN A 1 174 ? 8.921 -7.902 -1.288 1.00 98.75 174 GLN A CA 1
ATOM 1196 C C . GLN A 1 174 ? 9.645 -7.067 -0.231 1.00 98.75 174 GLN A C 1
ATOM 1198 O O . GLN A 1 174 ? 10.831 -6.769 -0.378 1.00 98.75 174 GLN A O 1
ATOM 1203 N N . LEU A 1 175 ? 8.936 -6.688 0.831 1.00 98.56 175 LEU A N 1
ATOM 1204 C CA . LEU A 1 175 ? 9.470 -5.819 1.871 1.00 98.56 175 LEU A CA 1
ATOM 1205 C C . LEU A 1 175 ? 10.562 -6.507 2.686 1.00 98.56 175 LEU A C 1
ATOM 1207 O O . LEU A 1 175 ? 11.592 -5.887 2.926 1.00 98.56 175 LEU A O 1
ATOM 1211 N N . ASP A 1 176 ? 10.405 -7.777 3.046 1.00 98.69 176 ASP A N 1
ATOM 1212 C CA . ASP A 1 176 ? 11.418 -8.554 3.762 1.00 98.69 176 ASP A CA 1
ATOM 1213 C C . ASP A 1 176 ? 12.730 -8.609 2.978 1.00 98.69 176 ASP A C 1
ATOM 1215 O O . ASP A 1 176 ? 13.810 -8.400 3.546 1.00 98.69 176 ASP A O 1
ATOM 1219 N N . TYR A 1 177 ? 12.650 -8.823 1.660 1.00 98.69 177 TYR A N 1
ATOM 1220 C CA . TYR A 1 177 ? 13.822 -8.783 0.792 1.00 98.69 177 TYR A CA 1
ATOM 1221 C C . TYR A 1 177 ? 14.486 -7.402 0.829 1.00 98.69 177 TYR A C 1
ATOM 1223 O O . TYR A 1 177 ? 15.677 -7.284 1.127 1.00 98.69 177 TYR A O 1
ATOM 1231 N N . LEU A 1 178 ? 13.719 -6.342 0.567 1.00 98.69 178 LEU A N 1
ATOM 1232 C CA . LEU A 1 178 ? 14.252 -4.981 0.498 1.00 98.69 178 LEU A CA 1
ATOM 1233 C C . LEU A 1 178 ? 14.836 -4.539 1.851 1.00 98.69 178 LEU A C 1
ATOM 1235 O O . LEU A 1 178 ? 15.941 -4.009 1.913 1.00 98.69 178 LEU A O 1
ATOM 1239 N N . MET A 1 179 ? 14.157 -4.828 2.960 1.00 98.44 179 MET A N 1
ATOM 1240 C CA . MET A 1 179 ? 14.610 -4.491 4.314 1.00 98.44 179 MET A CA 1
ATOM 1241 C C . MET A 1 179 ? 15.868 -5.250 4.738 1.00 98.44 179 MET A C 1
ATOM 1243 O O . MET A 1 179 ? 16.620 -4.745 5.582 1.00 98.44 179 MET A O 1
ATOM 1247 N N . THR A 1 180 ? 16.087 -6.439 4.171 1.00 98.44 180 THR A N 1
ATOM 1248 C CA . THR A 1 180 ? 17.309 -7.226 4.359 1.00 98.44 180 THR A CA 1
ATOM 1249 C C . THR A 1 180 ? 18.487 -6.588 3.626 1.00 98.44 180 THR A C 1
ATOM 1251 O O . THR A 1 180 ? 19.550 -6.437 4.222 1.00 98.44 180 THR A O 1
ATOM 1254 N N . TYR A 1 181 ? 18.293 -6.175 2.369 1.00 98.19 181 TYR A N 1
ATOM 1255 C CA . TYR A 1 181 ? 19.392 -5.782 1.480 1.00 98.19 181 TYR A CA 1
ATOM 1256 C C . TYR A 1 181 ? 19.615 -4.267 1.328 1.00 98.19 181 TYR A C 1
ATOM 1258 O O . TYR A 1 181 ? 20.594 -3.875 0.708 1.00 98.19 181 TYR A O 1
ATOM 1266 N N . VAL A 1 182 ? 18.790 -3.416 1.951 1.00 98.12 182 VAL A N 1
ATOM 1267 C CA . VAL A 1 182 ? 18.887 -1.939 1.864 1.00 98.12 182 VAL A CA 1
ATOM 1268 C C . VAL A 1 182 ? 20.262 -1.352 2.231 1.00 98.12 182 VAL A C 1
ATOM 1270 O O . VAL A 1 182 ? 20.635 -0.299 1.731 1.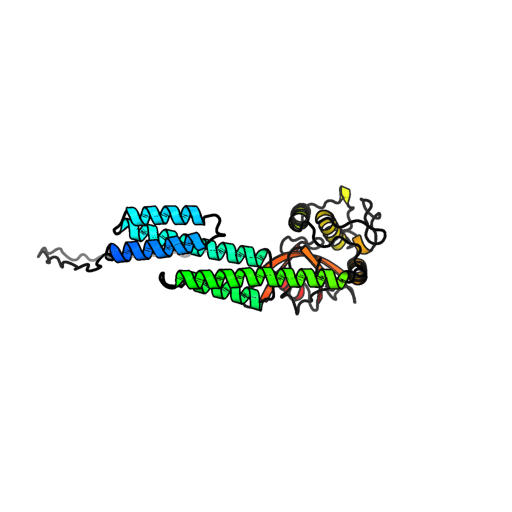00 98.12 182 VAL A O 1
ATOM 1273 N N . PHE A 1 183 ? 21.008 -1.998 3.135 1.00 97.19 183 PHE A N 1
ATOM 1274 C CA . PHE A 1 183 ? 22.334 -1.537 3.585 1.00 97.19 183 PHE A CA 1
ATOM 1275 C C . PHE A 1 183 ? 23.459 -2.534 3.288 1.00 97.19 183 PHE A C 1
ATOM 1277 O O . PHE A 1 183 ? 24.630 -2.218 3.489 1.00 97.19 183 PHE A O 1
ATOM 1284 N N . ASP A 1 184 ? 23.112 -3.742 2.857 1.00 95.94 184 ASP A N 1
ATOM 1285 C CA . ASP A 1 184 ? 24.051 -4.813 2.540 1.00 95.94 184 ASP A CA 1
ATOM 1286 C C . ASP A 1 184 ? 23.640 -5.358 1.183 1.00 95.94 184 ASP A C 1
ATOM 1288 O O . ASP A 1 184 ? 22.691 -6.119 1.086 1.00 95.94 184 ASP A O 1
ATOM 1292 N N . TYR A 1 185 ? 24.250 -4.864 0.113 1.00 95.62 185 TYR A N 1
ATOM 1293 C CA . TYR A 1 185 ? 23.711 -5.045 -1.229 1.00 95.62 185 TYR A CA 1
ATOM 1294 C C . TYR A 1 185 ? 23.920 -6.492 -1.695 1.00 95.62 185 TYR A C 1
ATOM 1296 O O . TYR A 1 185 ? 25.013 -7.046 -1.577 1.00 95.62 185 TYR A O 1
ATOM 1304 N N . ASN A 1 186 ? 22.910 -7.098 -2.329 1.00 96.19 186 ASN A N 1
ATOM 1305 C CA . ASN A 1 186 ? 23.018 -8.443 -2.913 1.00 96.19 186 ASN A CA 1
ATOM 1306 C C . ASN A 1 186 ? 23.754 -8.445 -4.276 1.00 96.19 186 ASN A C 1
ATOM 1308 O O . ASN A 1 186 ? 23.298 -9.035 -5.263 1.00 96.19 186 ASN A O 1
ATOM 1312 N N . SER A 1 187 ? 24.888 -7.745 -4.346 1.00 94.12 187 SER A N 1
ATOM 1313 C CA . SER A 1 187 ? 25.629 -7.468 -5.582 1.00 94.12 187 SER A CA 1
ATOM 1314 C C . SER A 1 187 ? 26.293 -8.706 -6.181 1.00 94.12 187 SER A C 1
ATOM 1316 O O . SER A 1 187 ? 26.460 -8.780 -7.398 1.00 94.12 187 SER A O 1
ATOM 1318 N N . ASP A 1 188 ? 26.619 -9.709 -5.364 1.00 94.06 188 ASP A N 1
ATOM 1319 C CA . ASP A 1 188 ? 27.154 -10.987 -5.852 1.00 94.06 188 ASP A CA 1
ATOM 1320 C C . ASP A 1 188 ? 26.136 -11.724 -6.733 1.00 94.06 188 ASP A C 1
ATOM 1322 O O . ASP A 1 188 ? 26.505 -12.381 -7.709 1.00 94.06 188 ASP A O 1
ATOM 1326 N N . THR A 1 189 ? 24.845 -11.584 -6.417 1.00 95.62 189 THR A N 1
ATOM 1327 C CA . THR A 1 189 ? 23.760 -12.192 -7.193 1.00 95.62 189 THR A CA 1
ATOM 1328 C C . THR A 1 189 ? 23.342 -11.291 -8.349 1.00 95.62 189 THR A C 1
ATOM 1330 O O . THR A 1 189 ? 23.218 -11.756 -9.482 1.00 95.62 189 THR A O 1
ATOM 1333 N N . TRP A 1 190 ? 23.133 -9.998 -8.090 1.00 96.12 190 TRP A N 1
ATOM 1334 C CA . TRP A 1 190 ? 22.437 -9.106 -9.025 1.00 96.12 190 TRP A CA 1
ATOM 1335 C C . TRP A 1 190 ? 23.328 -8.088 -9.732 1.00 96.12 190 TRP A C 1
ATOM 1337 O O . TRP A 1 190 ? 22.851 -7.393 -10.622 1.00 96.12 190 TRP A O 1
ATOM 1347 N N . GLY A 1 191 ? 24.621 -8.054 -9.412 1.00 94.88 191 GLY A N 1
ATOM 1348 C CA . GLY A 1 191 ? 25.561 -7.050 -9.902 1.00 94.88 191 GLY A CA 1
ATOM 1349 C C . GLY A 1 191 ? 25.513 -5.753 -9.094 1.00 94.88 191 GLY A C 1
ATOM 1350 O O . GLY A 1 191 ? 24.480 -5.401 -8.533 1.00 94.88 191 GLY A O 1
ATOM 1351 N N . ASP A 1 192 ? 26.646 -5.048 -9.059 1.00 94.44 192 ASP A N 1
ATOM 1352 C CA . ASP A 1 192 ? 26.769 -3.711 -8.471 1.00 94.44 192 ASP A CA 1
ATOM 1353 C C . ASP A 1 192 ? 26.604 -2.643 -9.561 1.00 94.44 192 ASP A C 1
ATOM 1355 O O . ASP A 1 192 ? 27.482 -2.474 -10.412 1.00 94.44 192 ASP A O 1
ATOM 1359 N N . TYR A 1 193 ? 25.483 -1.920 -9.539 1.00 93.44 193 TYR A N 1
ATOM 1360 C CA . TYR A 1 193 ? 25.224 -0.824 -10.475 1.00 93.44 193 TYR A CA 1
ATOM 1361 C C . TYR A 1 193 ? 25.432 0.567 -9.858 1.00 93.44 193 TYR A C 1
ATOM 1363 O O . TYR A 1 193 ? 25.213 1.567 -10.552 1.00 93.44 193 TYR A O 1
ATOM 1371 N N . ASN A 1 194 ? 25.906 0.666 -8.608 1.00 89.75 194 ASN A N 1
ATOM 1372 C CA . ASN A 1 194 ? 26.147 1.951 -7.941 1.00 89.75 194 ASN A CA 1
ATOM 1373 C C . ASN A 1 194 ? 27.085 2.876 -8.725 1.00 89.75 194 ASN A C 1
ATOM 1375 O O . ASN A 1 194 ? 26.743 4.050 -8.881 1.00 89.75 194 ASN A O 1
ATOM 1379 N N . PRO A 1 195 ? 28.217 2.402 -9.294 1.00 89.62 195 PRO A N 1
ATOM 1380 C CA . PRO A 1 195 ? 29.125 3.270 -10.048 1.00 89.62 195 PRO A CA 1
ATOM 1381 C C . PRO A 1 195 ? 28.504 3.896 -11.307 1.00 89.62 195 PRO A C 1
ATOM 1383 O O . PRO A 1 195 ? 29.114 4.775 -11.915 1.00 89.62 195 PRO A O 1
ATOM 1386 N N . TYR A 1 196 ? 27.318 3.433 -11.713 1.00 85.06 196 TYR A N 1
ATOM 1387 C CA . TYR A 1 196 ? 26.645 3.808 -12.955 1.00 85.06 196 TYR A CA 1
ATOM 1388 C C . TYR A 1 196 ? 25.241 4.393 -12.733 1.00 85.06 196 TYR A C 1
ATOM 1390 O O . TYR A 1 196 ? 24.571 4.714 -13.711 1.00 85.06 196 TYR A O 1
ATOM 1398 N N . GLY A 1 197 ? 24.799 4.531 -11.475 1.00 83.25 197 GLY A N 1
ATOM 1399 C CA . GLY A 1 197 ? 23.497 5.104 -11.110 1.00 83.25 197 GLY A CA 1
ATOM 1400 C C . GLY A 1 197 ? 22.285 4.190 -11.331 1.00 83.25 197 GLY A C 1
ATOM 1401 O O . GLY A 1 197 ? 21.157 4.658 -11.244 1.00 83.25 197 GLY A O 1
ATOM 1402 N N . GLY A 1 198 ? 22.491 2.901 -11.625 1.00 89.56 198 GLY A N 1
ATOM 1403 C CA . GLY A 1 198 ? 21.401 1.969 -11.953 1.00 89.56 198 GLY A CA 1
ATOM 1404 C C . GLY A 1 198 ? 20.867 1.147 -10.779 1.00 89.56 198 GLY A C 1
ATOM 1405 O O . GLY A 1 198 ? 19.958 0.332 -10.959 1.00 89.56 198 GLY A O 1
ATOM 1406 N N . ASP A 1 199 ? 21.445 1.305 -9.586 1.00 95.19 199 ASP A N 1
ATOM 1407 C CA . ASP A 1 199 ? 21.174 0.367 -8.499 1.00 95.19 199 ASP A CA 1
ATOM 1408 C C . ASP A 1 199 ? 19.816 0.584 -7.822 1.00 95.19 199 ASP A C 1
ATOM 1410 O O . ASP A 1 199 ? 19.183 -0.379 -7.407 1.00 95.19 199 ASP A O 1
ATOM 1414 N N . CYS A 1 200 ? 19.294 1.813 -7.820 1.00 97.06 200 CYS A N 1
ATOM 1415 C CA . CYS A 1 200 ? 17.948 2.118 -7.337 1.00 97.06 200 CYS A CA 1
ATOM 1416 C C . CYS A 1 200 ? 16.870 1.283 -8.056 1.00 97.06 200 CYS A C 1
ATOM 1418 O O . CYS A 1 200 ? 16.037 0.638 -7.415 1.00 97.06 200 CYS A O 1
ATOM 1420 N N . THR A 1 201 ? 16.928 1.207 -9.389 1.00 97.81 201 THR A N 1
ATOM 1421 C CA . THR A 1 201 ? 16.007 0.392 -10.194 1.00 97.81 201 THR A CA 1
ATOM 1422 C C . THR A 1 201 ? 16.320 -1.101 -10.083 1.00 97.81 201 THR A C 1
ATOM 1424 O O . THR A 1 201 ? 15.393 -1.911 -10.023 1.00 97.81 201 THR A O 1
ATOM 1427 N N . ASN A 1 202 ? 17.604 -1.476 -10.006 1.00 97.94 202 ASN A N 1
ATOM 1428 C CA . ASN A 1 202 ? 18.028 -2.862 -9.782 1.00 97.94 202 ASN A CA 1
ATOM 1429 C C . ASN A 1 202 ? 17.440 -3.412 -8.472 1.00 97.94 202 ASN A C 1
ATOM 1431 O O . ASN A 1 202 ? 16.879 -4.504 -8.449 1.00 97.94 202 ASN A O 1
ATOM 1435 N N . PHE A 1 203 ? 17.524 -2.636 -7.393 1.00 98.50 203 PHE A N 1
ATOM 1436 C CA . PHE A 1 203 ? 17.022 -2.982 -6.070 1.00 98.50 203 PHE A CA 1
ATOM 1437 C C . PHE A 1 203 ? 15.496 -3.113 -6.044 1.00 98.50 203 PHE A C 1
ATOM 1439 O O . PHE A 1 203 ? 14.975 -4.146 -5.617 1.00 98.50 203 PHE A O 1
ATOM 1446 N N . ALA A 1 204 ? 14.770 -2.136 -6.596 1.00 98.62 204 ALA A N 1
ATOM 1447 C CA . ALA A 1 204 ? 13.317 -2.231 -6.744 1.00 98.62 204 ALA A CA 1
ATOM 1448 C C . ALA A 1 204 ? 12.901 -3.455 -7.582 1.00 98.62 204 ALA A C 1
ATOM 1450 O O . ALA A 1 204 ? 11.952 -4.161 -7.235 1.00 98.62 204 ALA A O 1
ATOM 1451 N N . SER A 1 205 ? 13.657 -3.765 -8.642 1.00 98.62 205 SER A N 1
ATOM 1452 C CA . SER A 1 205 ? 13.403 -4.931 -9.491 1.00 98.62 205 SER A CA 1
ATOM 1453 C C . SER A 1 205 ? 13.564 -6.256 -8.742 1.00 98.62 205 SER A C 1
ATOM 1455 O O . SER A 1 205 ? 12.755 -7.170 -8.912 1.00 98.62 205 SER A O 1
ATOM 1457 N N . GLN A 1 206 ? 14.568 -6.357 -7.868 1.00 98.56 206 GLN A N 1
ATOM 1458 C CA . GLN A 1 206 ? 14.741 -7.521 -6.996 1.00 98.56 206 GLN A CA 1
ATOM 1459 C C . GLN A 1 206 ? 13.564 -7.677 -6.022 1.00 98.56 206 GLN A C 1
ATOM 1461 O O . GLN A 1 206 ? 13.082 -8.792 -5.828 1.00 98.56 206 GLN A O 1
ATOM 1466 N N . GLY A 1 207 ? 13.055 -6.570 -5.470 1.00 98.62 207 GLY A N 1
ATOM 1467 C CA . GLY A 1 207 ? 11.843 -6.571 -4.648 1.00 98.62 207 GLY A CA 1
ATOM 1468 C C . GLY A 1 207 ? 10.621 -7.100 -5.404 1.00 98.62 207 GLY A C 1
ATOM 1469 O O . GLY A 1 207 ? 9.926 -7.984 -4.908 1.00 98.62 207 GLY A O 1
ATOM 1470 N N . LEU A 1 208 ? 10.380 -6.627 -6.632 1.00 98.69 208 LEU A N 1
ATOM 1471 C CA . LEU A 1 208 ? 9.288 -7.135 -7.477 1.00 98.69 208 LEU A CA 1
ATOM 1472 C C . LEU A 1 208 ? 9.441 -8.635 -7.768 1.00 98.69 208 LEU A C 1
ATOM 1474 O O . LEU A 1 208 ? 8.464 -9.387 -7.722 1.00 98.69 208 LEU A O 1
ATOM 1478 N N . LEU A 1 209 ? 10.668 -9.103 -8.015 1.00 98.38 209 LEU A N 1
ATOM 1479 C CA . LEU A 1 209 ? 10.932 -10.529 -8.195 1.00 98.38 209 LEU A CA 1
ATOM 1480 C C . LEU A 1 209 ? 10.606 -11.330 -6.921 1.00 98.38 209 LEU A C 1
ATOM 1482 O O . LEU A 1 209 ? 9.969 -12.380 -7.021 1.00 98.38 209 LEU A O 1
ATOM 1486 N N . ALA A 1 210 ? 10.984 -10.826 -5.740 1.00 98.56 210 ALA A N 1
ATOM 1487 C CA . ALA A 1 210 ? 10.652 -11.432 -4.448 1.00 98.56 210 ALA A CA 1
ATOM 1488 C C . ALA A 1 210 ? 9.134 -11.464 -4.190 1.00 98.56 210 ALA A C 1
ATOM 1490 O O . ALA A 1 210 ? 8.621 -12.483 -3.730 1.00 98.56 210 ALA A O 1
ATOM 1491 N N . ARG A 1 211 ? 8.404 -10.415 -4.601 1.00 98.56 211 ARG A N 1
ATOM 1492 C CA . ARG A 1 211 ? 6.929 -10.374 -4.594 1.00 98.56 211 ARG A CA 1
ATOM 1493 C C . ARG A 1 211 ? 6.296 -11.489 -5.425 1.00 98.56 211 ARG A C 1
ATOM 1495 O O . ARG A 1 211 ? 5.167 -11.909 -5.170 1.00 98.56 211 ARG A O 1
ATOM 1502 N N . GLY A 1 212 ? 7.008 -11.949 -6.453 1.00 98.31 212 GLY A N 1
ATOM 1503 C CA . GLY A 1 212 ? 6.583 -13.031 -7.331 1.00 98.31 212 GLY A CA 1
ATOM 1504 C C . GLY A 1 212 ? 6.424 -12.645 -8.799 1.00 98.31 212 GLY A C 1
ATOM 1505 O O . GLY A 1 212 ? 5.976 -13.505 -9.571 1.00 98.31 212 GLY A O 1
ATOM 1506 N N . TRP A 1 213 ? 6.812 -11.427 -9.204 1.00 98.12 213 TRP A N 1
ATOM 1507 C CA . TRP A 1 213 ? 6.886 -11.047 -10.620 1.00 98.12 213 TRP A CA 1
ATOM 1508 C C . TRP A 1 213 ? 7.763 -12.016 -11.414 1.00 98.12 213 TRP A C 1
ATOM 1510 O O . TRP A 1 213 ? 8.576 -12.761 -10.860 1.00 98.12 213 TRP A O 1
ATOM 1520 N N . LYS A 1 214 ? 7.560 -12.061 -12.731 1.00 97.69 214 LYS A N 1
ATOM 1521 C CA . LYS A 1 214 ? 8.269 -12.985 -13.615 1.00 97.69 214 LYS A CA 1
ATOM 1522 C C . LYS A 1 214 ? 9.166 -12.210 -14.559 1.00 97.69 214 LYS A C 1
ATOM 1524 O O . LYS A 1 214 ? 8.746 -11.254 -15.195 1.00 97.69 214 LYS A O 1
ATOM 1529 N N . ILE A 1 215 ? 10.406 -12.669 -14.663 1.00 96.75 215 ILE A N 1
ATOM 1530 C CA . ILE A 1 215 ? 11.315 -12.212 -15.708 1.00 96.75 215 ILE A CA 1
ATOM 1531 C C . ILE A 1 215 ? 10.687 -12.526 -17.073 1.00 96.75 215 ILE A C 1
ATOM 1533 O O . ILE A 1 215 ? 10.231 -13.651 -17.295 1.00 96.75 215 ILE A O 1
ATOM 1537 N N . ASP A 1 216 ? 10.691 -11.545 -17.972 1.00 96.25 216 ASP A N 1
ATOM 1538 C CA . ASP A 1 216 ? 10.255 -11.686 -19.361 1.00 96.25 216 ASP A CA 1
ATOM 1539 C C . ASP A 1 216 ? 11.359 -11.240 -20.341 1.00 96.25 216 ASP A C 1
ATOM 1541 O O . ASP A 1 216 ? 12.526 -11.110 -19.970 1.00 96.25 216 ASP A O 1
ATOM 1545 N N . ASP A 1 217 ? 11.035 -11.078 -21.622 1.00 96.31 217 ASP A N 1
ATOM 1546 C CA . ASP A 1 217 ? 11.999 -10.697 -22.659 1.00 96.31 217 ASP A CA 1
ATOM 1547 C C . ASP A 1 217 ? 12.384 -9.205 -22.643 1.00 96.31 217 ASP A C 1
ATOM 1549 O O . ASP A 1 217 ? 13.381 -8.821 -23.261 1.00 96.31 217 ASP A O 1
ATOM 1553 N N . ARG A 1 218 ? 11.632 -8.357 -21.930 1.00 97.56 218 ARG A N 1
ATOM 1554 C CA . ARG A 1 218 ? 11.830 -6.901 -21.845 1.00 97.56 218 ARG A CA 1
ATOM 1555 C C . ARG A 1 218 ? 12.370 -6.457 -20.488 1.00 97.56 218 ARG A C 1
ATOM 1557 O O . ARG A 1 218 ? 13.175 -5.527 -20.448 1.00 97.56 218 ARG A O 1
ATOM 1564 N N . TRP A 1 219 ? 11.950 -7.112 -19.410 1.00 98.38 219 TRP A N 1
ATOM 1565 C CA . TRP A 1 219 ? 12.367 -6.883 -18.032 1.00 98.38 219 TRP A CA 1
ATOM 1566 C C . TRP A 1 219 ? 13.011 -8.157 -17.473 1.00 98.38 219 TRP A C 1
ATOM 1568 O O . TRP A 1 219 ? 12.348 -9.137 -17.132 1.00 98.38 219 TRP A O 1
ATOM 1578 N N . TYR A 1 220 ? 14.342 -8.149 -17.419 1.00 97.88 220 TYR A N 1
ATOM 1579 C CA . TYR A 1 220 ? 15.148 -9.288 -16.982 1.00 97.88 220 TYR A CA 1
ATOM 1580 C C . TYR A 1 220 ? 16.474 -8.888 -16.336 1.00 97.88 220 TYR A C 1
ATOM 1582 O O . TYR A 1 220 ? 17.036 -7.829 -16.634 1.00 97.88 220 TYR A O 1
ATOM 1590 N N . SER A 1 221 ? 17.012 -9.817 -15.543 1.00 97.00 221 SER A N 1
ATOM 1591 C CA . SER A 1 221 ? 18.421 -9.918 -15.158 1.00 97.00 221 SER A CA 1
ATOM 1592 C C . SER A 1 221 ? 18.855 -11.382 -15.178 1.00 97.00 221 SER A C 1
ATOM 1594 O O . SER A 1 221 ? 18.130 -12.252 -14.694 1.00 97.00 221 SER A O 1
ATOM 1596 N N . HIS A 1 222 ? 20.029 -11.672 -15.745 1.00 93.75 222 HIS A N 1
ATOM 1597 C CA . HIS A 1 222 ? 20.632 -13.012 -15.702 1.00 93.75 222 HIS A CA 1
ATOM 1598 C C . HIS A 1 222 ? 21.671 -13.166 -14.581 1.00 93.75 222 HIS A C 1
ATOM 1600 O O . HIS A 1 222 ? 22.421 -14.142 -14.569 1.00 93.75 222 HIS A O 1
ATOM 1606 N N . GLY A 1 223 ? 21.696 -12.221 -13.639 1.00 88.75 223 GLY A N 1
ATOM 1607 C CA . GLY A 1 223 ? 22.626 -12.197 -12.518 1.00 88.75 223 GLY A CA 1
ATOM 1608 C C . GLY A 1 223 ? 23.990 -11.609 -12.880 1.00 88.75 223 GLY A C 1
ATOM 1609 O O . GLY A 1 223 ? 24.485 -11.748 -14.002 1.00 88.75 223 GLY A O 1
ATOM 1610 N N . GLY A 1 224 ? 24.601 -10.927 -11.917 1.00 87.31 224 GLY A N 1
ATOM 1611 C CA . GLY A 1 224 ? 25.832 -10.168 -12.115 1.00 87.31 224 GLY A CA 1
ATOM 1612 C C . GLY A 1 224 ? 25.665 -8.882 -12.938 1.00 87.31 224 GLY A C 1
ATOM 1613 O O . GLY A 1 224 ? 24.607 -8.557 -13.476 1.00 87.31 224 GLY A O 1
ATOM 1614 N N . MET A 1 225 ? 26.750 -8.113 -13.022 1.00 89.31 225 MET A N 1
ATOM 1615 C CA . MET A 1 225 ? 26.763 -6.811 -13.692 1.00 89.31 225 MET A CA 1
ATOM 1616 C C . MET A 1 225 ? 26.681 -6.959 -15.223 1.00 89.31 225 MET A C 1
ATOM 1618 O O . MET A 1 225 ? 27.320 -7.834 -15.805 1.00 89.31 225 MET A O 1
ATOM 1622 N N . TRP A 1 226 ? 25.937 -6.063 -15.879 1.00 90.56 226 TRP A N 1
ATOM 1623 C CA . TRP A 1 226 ? 25.742 -5.978 -17.339 1.00 90.56 226 TRP A CA 1
ATOM 1624 C C . TRP A 1 226 ? 24.982 -7.126 -18.003 1.00 90.56 226 TRP A C 1
ATOM 1626 O O . TRP A 1 226 ? 24.984 -7.245 -19.228 1.00 90.56 226 TRP A O 1
ATOM 1636 N N . THR A 1 227 ? 24.292 -7.945 -17.219 1.00 94.75 227 THR A N 1
ATOM 1637 C CA . THR A 1 227 ? 23.436 -9.023 -17.734 1.00 94.75 227 THR A CA 1
ATOM 1638 C C . THR A 1 227 ? 21.944 -8.697 -17.622 1.00 94.75 227 THR A C 1
ATOM 1640 O O . THR A 1 227 ? 21.097 -9.538 -17.931 1.00 94.75 227 THR A O 1
ATOM 1643 N N . ALA A 1 228 ? 21.623 -7.476 -17.190 1.00 97.00 228 ALA A N 1
ATOM 1644 C CA . ALA A 1 228 ? 20.270 -6.986 -17.009 1.00 97.00 228 ALA A CA 1
ATOM 1645 C C . ALA A 1 228 ? 19.793 -6.111 -18.175 1.00 97.00 228 ALA A C 1
ATOM 1647 O O . ALA A 1 228 ? 20.560 -5.397 -18.825 1.00 97.00 228 ALA A O 1
ATOM 1648 N N . SER A 1 229 ? 18.491 -6.180 -18.432 1.00 97.81 229 SER A N 1
ATOM 1649 C CA . SER A 1 229 ? 17.771 -5.304 -19.355 1.00 97.81 229 SER A CA 1
ATOM 1650 C C . SER A 1 229 ? 17.753 -3.857 -18.859 1.00 97.81 229 SER A C 1
ATOM 1652 O O . SER A 1 229 ? 17.854 -3.602 -17.661 1.00 97.81 229 SER A O 1
ATOM 1654 N N . LYS A 1 230 ? 17.536 -2.889 -19.758 1.00 96.94 230 LYS A N 1
ATOM 1655 C CA . LYS A 1 230 ? 17.384 -1.485 -19.341 1.00 96.94 230 LYS A CA 1
ATOM 1656 C C . LYS A 1 230 ? 16.221 -1.275 -18.357 1.00 96.94 230 LYS A C 1
ATOM 1658 O O . LYS A 1 230 ? 16.469 -0.620 -17.352 1.00 96.94 230 LYS A O 1
ATOM 1663 N N . PRO A 1 231 ? 15.006 -1.822 -18.570 1.00 97.56 231 PRO A N 1
ATOM 1664 C CA . PRO A 1 231 ? 13.919 -1.684 -17.598 1.00 97.56 231 PRO A CA 1
ATOM 1665 C C . PRO A 1 231 ? 14.221 -2.247 -16.205 1.00 97.56 231 PRO A C 1
ATOM 1667 O O . PRO A 1 231 ? 13.566 -1.851 -15.252 1.00 97.56 231 PRO A O 1
ATOM 1670 N N . TRP A 1 232 ? 15.202 -3.146 -16.070 1.00 98.19 232 TRP A N 1
ATOM 1671 C CA . TRP A 1 232 ? 15.638 -3.667 -14.772 1.00 98.19 232 TRP A CA 1
ATOM 1672 C C . TRP A 1 232 ? 16.574 -2.706 -14.018 1.00 98.19 232 TRP A C 1
ATOM 1674 O O . TRP A 1 232 ? 16.561 -2.683 -12.794 1.00 98.19 232 TRP A O 1
ATOM 1684 N N . ILE A 1 233 ? 17.395 -1.912 -14.718 1.00 96.88 233 ILE A N 1
ATOM 1685 C CA . ILE A 1 233 ? 18.465 -1.090 -14.104 1.00 96.88 233 ILE A CA 1
ATOM 1686 C C . ILE A 1 233 ? 18.342 0.417 -14.356 1.00 96.88 233 ILE A C 1
ATOM 1688 O O . ILE A 1 233 ? 19.239 1.163 -13.982 1.00 96.88 233 ILE A O 1
ATOM 1692 N N . ALA A 1 234 ? 17.303 0.888 -15.045 1.00 95.50 234 ALA A N 1
ATOM 1693 C CA . ALA A 1 234 ? 17.159 2.304 -15.372 1.00 95.50 234 ALA A CA 1
ATOM 1694 C C . ALA A 1 234 ? 15.717 2.795 -15.209 1.00 95.50 234 ALA A C 1
ATOM 1696 O O . ALA A 1 234 ? 14.813 2.325 -15.905 1.00 95.50 234 ALA A O 1
ATOM 1697 N N . THR A 1 235 ? 15.530 3.811 -14.364 1.00 95.88 235 THR A N 1
ATOM 1698 C CA . THR A 1 235 ? 14.233 4.387 -13.974 1.00 95.88 235 THR A CA 1
ATOM 1699 C C . THR A 1 235 ? 13.349 4.750 -15.173 1.00 95.88 235 THR A C 1
ATOM 1701 O O . THR A 1 235 ? 12.221 4.276 -15.273 1.00 95.88 235 THR A O 1
ATOM 1704 N N . ALA A 1 236 ? 13.853 5.514 -16.148 1.00 95.25 236 ALA A N 1
ATOM 1705 C CA . ALA A 1 236 ? 13.062 5.899 -17.326 1.00 95.25 236 ALA A CA 1
ATOM 1706 C C . ALA A 1 236 ? 12.637 4.701 -18.204 1.00 95.25 236 ALA A C 1
ATOM 1708 O O . ALA A 1 236 ? 11.565 4.706 -18.817 1.00 95.25 236 ALA A O 1
ATOM 1709 N N . ALA A 1 237 ? 13.466 3.653 -18.265 1.00 96.94 237 ALA A N 1
ATOM 1710 C CA . ALA A 1 237 ? 13.127 2.429 -18.985 1.00 96.94 237 ALA A CA 1
ATOM 1711 C C . ALA A 1 237 ? 12.114 1.576 -18.204 1.00 96.94 237 ALA A C 1
ATOM 1713 O O . ALA A 1 237 ? 11.249 0.965 -18.829 1.00 96.94 237 ALA A O 1
ATOM 1714 N N . MET A 1 238 ? 12.185 1.570 -16.868 1.00 98.12 238 MET A N 1
ATOM 1715 C CA . MET A 1 238 ? 11.168 0.965 -16.004 1.00 98.12 238 MET A CA 1
ATOM 1716 C C . MET A 1 238 ? 9.821 1.678 -16.156 1.00 98.12 238 MET A C 1
ATOM 1718 O O . MET A 1 238 ? 8.821 1.002 -16.371 1.00 98.12 238 MET A O 1
ATOM 1722 N N . ALA A 1 239 ? 9.798 3.017 -16.164 1.00 97.69 239 ALA A N 1
ATOM 1723 C CA . ALA A 1 239 ? 8.586 3.802 -16.425 1.00 97.69 239 ALA A CA 1
ATOM 1724 C C . ALA A 1 239 ? 7.932 3.387 -17.749 1.00 97.69 239 ALA A C 1
ATOM 1726 O O . ALA A 1 239 ? 6.767 3.012 -17.787 1.00 97.69 239 ALA A O 1
ATOM 1727 N N . SER A 1 240 ? 8.726 3.344 -18.826 1.00 98.00 240 SER A N 1
ATOM 1728 C CA . SER A 1 240 ? 8.244 2.927 -20.149 1.00 98.00 240 SER A CA 1
ATOM 1729 C C . SER A 1 240 ? 7.724 1.482 -20.159 1.00 98.00 240 SER A C 1
ATOM 1731 O O . SER A 1 240 ? 6.801 1.153 -20.904 1.00 98.00 240 SER A O 1
ATOM 1733 N N . TYR A 1 241 ? 8.324 0.599 -19.356 1.00 98.31 241 TYR A N 1
ATOM 1734 C CA . TYR A 1 241 ? 7.867 -0.778 -19.207 1.00 98.31 241 TYR A CA 1
ATOM 1735 C C . TYR A 1 241 ? 6.530 -0.845 -18.459 1.00 98.31 241 TYR A C 1
ATOM 1737 O O . TYR A 1 241 ? 5.609 -1.479 -18.972 1.00 98.31 241 TYR A O 1
ATOM 1745 N N . PHE A 1 242 ? 6.378 -0.141 -17.335 1.00 98.50 242 PHE A N 1
ATOM 1746 C CA . PHE A 1 242 ? 5.117 -0.053 -16.589 1.00 98.50 242 PHE A CA 1
ATOM 1747 C C . PHE A 1 242 ? 3.987 0.575 -17.412 1.00 98.50 242 PHE A C 1
ATOM 1749 O O . PHE A 1 242 ? 2.899 0.003 -17.472 1.00 98.50 242 PHE A O 1
ATOM 1756 N N . ASP A 1 243 ? 4.265 1.656 -18.144 1.00 98.25 243 ASP A N 1
ATOM 1757 C CA . ASP A 1 243 ? 3.318 2.253 -19.094 1.00 98.25 243 ASP A CA 1
ATOM 1758 C C . ASP A 1 243 ? 2.863 1.219 -20.138 1.00 98.25 243 ASP A C 1
ATOM 1760 O O . ASP A 1 243 ? 1.682 1.114 -20.464 1.00 98.25 243 ASP A O 1
ATOM 1764 N N . SER A 1 244 ? 3.788 0.392 -20.641 1.00 98.25 244 SER A N 1
ATOM 1765 C CA . SER A 1 244 ? 3.463 -0.653 -21.621 1.00 98.25 244 SER A CA 1
ATOM 1766 C C . SER A 1 244 ? 2.662 -1.826 -21.052 1.00 98.25 244 SER A C 1
ATOM 1768 O O . SER A 1 244 ? 2.063 -2.571 -21.825 1.00 98.25 244 SER A O 1
ATOM 1770 N N . LEU A 1 245 ? 2.682 -2.014 -19.729 1.00 98.19 245 LEU A N 1
ATOM 1771 C CA . LEU A 1 245 ? 1.831 -2.972 -19.026 1.00 98.19 245 LEU A CA 1
ATOM 1772 C C . LEU A 1 245 ? 0.435 -2.389 -18.759 1.00 98.19 245 LEU A C 1
ATOM 1774 O O . LEU A 1 245 ? -0.477 -3.150 -18.448 1.00 98.19 245 LEU A O 1
ATOM 1778 N N . GLY A 1 246 ? 0.243 -1.078 -18.936 1.00 98.12 246 GLY A N 1
ATOM 1779 C CA . GLY A 1 246 ? -1.015 -0.390 -18.651 1.00 98.12 246 GLY A CA 1
ATOM 1780 C C . GLY A 1 246 ? -1.242 -0.162 -17.158 1.00 98.12 246 GLY A C 1
ATOM 1781 O O . GLY A 1 246 ? -2.387 -0.161 -16.719 1.00 98.12 246 GLY A O 1
ATOM 1782 N N . LEU A 1 247 ? -0.170 -0.033 -16.367 1.00 98.31 247 LEU A N 1
ATOM 1783 C CA . LEU A 1 247 ? -0.283 0.237 -14.934 1.00 98.31 247 LEU A CA 1
ATOM 1784 C C . LEU A 1 247 ? -0.667 1.700 -14.683 1.00 98.31 247 LEU A C 1
ATOM 1786 O O . LEU A 1 247 ? -0.078 2.612 -15.263 1.00 98.31 247 LEU A O 1
ATOM 1790 N N . SER A 1 248 ? -1.620 1.911 -13.779 1.00 97.44 248 SER A N 1
ATOM 1791 C CA . SER A 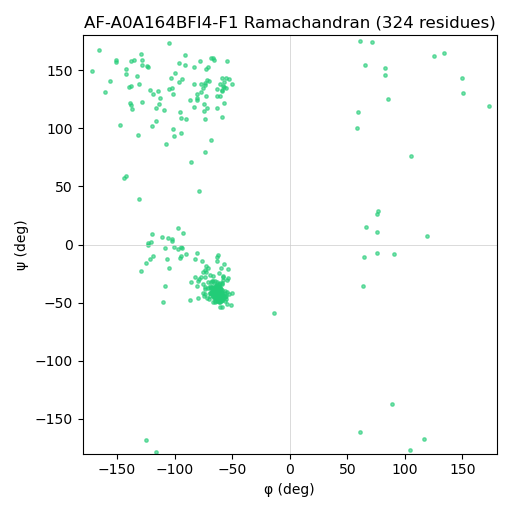1 248 ? -1.993 3.238 -13.283 1.00 97.44 248 SER A CA 1
ATOM 1792 C C . SER A 1 248 ? -0.984 3.741 -12.247 1.00 97.44 248 SER A C 1
ATOM 1794 O O . SER A 1 248 ? -0.274 2.952 -11.616 1.00 97.44 248 SER A O 1
ATOM 1796 N N . PHE A 1 249 ? -0.929 5.056 -12.045 1.00 97.81 249 PHE A N 1
ATOM 1797 C CA . PHE A 1 249 ? -0.057 5.678 -11.053 1.00 97.81 249 PHE A CA 1
ATOM 1798 C C . PHE A 1 249 ? -0.731 6.870 -10.369 1.00 97.81 249 PHE A C 1
ATOM 1800 O O . PHE A 1 249 ? -1.516 7.578 -11.000 1.00 97.81 249 PHE A O 1
ATOM 1807 N N . SER A 1 250 ? -0.327 7.118 -9.127 1.00 97.75 250 SER A N 1
ATOM 1808 C CA . SER A 1 250 ? -0.520 8.380 -8.409 1.00 97.75 250 SER A CA 1
ATOM 1809 C C . SER A 1 250 ? 0.670 9.319 -8.623 1.00 97.75 250 SER A C 1
ATOM 1811 O O . SER A 1 250 ? 1.769 8.913 -9.004 1.00 97.75 250 SER A O 1
ATOM 1813 N N . THR A 1 251 ? 0.474 10.589 -8.323 1.00 97.12 251 THR A N 1
ATOM 1814 C CA . THR A 1 251 ? 1.483 11.644 -8.206 1.00 97.12 251 THR A CA 1
ATOM 1815 C C . THR A 1 251 ? 1.537 12.168 -6.767 1.00 97.12 251 THR A C 1
ATOM 1817 O O . THR A 1 251 ? 0.815 11.697 -5.891 1.00 97.12 251 THR A O 1
ATOM 1820 N N . GLN A 1 252 ? 2.391 13.160 -6.492 1.00 94.56 252 GLN A N 1
ATOM 1821 C CA . GLN A 1 252 ? 2.448 13.802 -5.169 1.00 94.56 252 GLN A CA 1
ATOM 1822 C C . GLN A 1 252 ? 1.160 14.541 -4.767 1.00 94.56 252 GLN A C 1
ATOM 1824 O O . GLN A 1 252 ? 1.018 14.888 -3.595 1.00 94.56 252 GLN A O 1
ATOM 1829 N N . ASP A 1 253 ? 0.251 14.780 -5.715 1.00 94.31 253 ASP A N 1
ATOM 1830 C CA . ASP A 1 253 ? -0.997 15.511 -5.488 1.00 94.31 253 ASP A CA 1
ATOM 1831 C C . ASP A 1 253 ? -2.190 14.581 -5.173 1.00 94.31 253 ASP A C 1
ATOM 1833 O O . ASP A 1 253 ? -3.249 15.063 -4.773 1.00 94.31 253 ASP A O 1
ATOM 1837 N N . ASP A 1 254 ? -2.040 13.260 -5.331 1.00 94.88 254 ASP A N 1
ATOM 1838 C CA . ASP A 1 254 ? -3.114 12.260 -5.217 1.00 94.88 254 ASP A CA 1
ATOM 1839 C C . ASP A 1 254 ? -2.633 10.956 -4.553 1.00 94.88 254 ASP A C 1
ATOM 1841 O O . ASP A 1 254 ? -2.710 9.857 -5.107 1.00 94.88 254 ASP A O 1
ATOM 1845 N N . LEU A 1 255 ? -2.144 11.090 -3.319 1.00 96.31 255 LEU A N 1
ATOM 1846 C CA . LEU A 1 255 ? -1.564 9.995 -2.531 1.00 96.31 255 LEU A CA 1
ATOM 1847 C C . LEU A 1 255 ? -2.594 9.090 -1.838 1.00 96.31 255 LEU A C 1
ATOM 1849 O O . LEU A 1 255 ? -2.208 8.061 -1.292 1.00 96.31 255 LEU A O 1
ATOM 1853 N N . ASP A 1 256 ? -3.881 9.440 -1.876 1.00 93.38 256 ASP A N 1
ATOM 1854 C CA . ASP A 1 256 ? -4.977 8.770 -1.150 1.00 93.38 256 ASP A CA 1
ATOM 1855 C C . ASP A 1 256 ? -5.127 7.273 -1.445 1.00 93.38 256 ASP A C 1
ATOM 1857 O O . ASP A 1 256 ? -5.855 6.584 -0.746 1.00 93.38 256 ASP A O 1
ATOM 1861 N N . ARG A 1 257 ? -4.524 6.780 -2.527 1.00 96.25 257 ARG A N 1
ATOM 1862 C CA . ARG A 1 257 ? -4.660 5.394 -2.990 1.00 96.25 257 ARG A CA 1
ATOM 1863 C C . ARG A 1 257 ? -3.323 4.647 -3.038 1.00 96.25 257 ARG A C 1
ATOM 1865 O O . ARG A 1 257 ? -3.245 3.556 -3.600 1.00 96.25 257 ARG A O 1
ATOM 1872 N N . VAL A 1 258 ? -2.259 5.240 -2.497 1.00 97.69 258 VAL A N 1
ATOM 1873 C CA . VAL A 1 258 ? -0.923 4.635 -2.469 1.00 97.69 258 VAL A CA 1
ATOM 1874 C C . VAL A 1 258 ? -0.856 3.573 -1.380 1.00 97.69 258 VAL A C 1
ATOM 1876 O O . VAL A 1 258 ? -1.295 3.799 -0.258 1.00 97.69 258 VAL A O 1
ATOM 1879 N N . ARG A 1 259 ? -0.221 2.439 -1.682 1.00 97.50 259 ARG A N 1
ATOM 1880 C CA . ARG A 1 259 ? -0.005 1.358 -0.710 1.00 97.50 259 ARG A CA 1
ATOM 1881 C C . ARG A 1 259 ? 1.440 0.899 -0.633 1.00 97.50 259 ARG A C 1
ATOM 1883 O O . ARG A 1 259 ? 2.249 1.109 -1.536 1.00 97.50 259 ARG A O 1
ATOM 1890 N N . VAL A 1 260 ? 1.736 0.172 0.439 1.00 98.31 260 VAL A N 1
ATOM 1891 C CA . VAL A 1 260 ? 2.987 -0.577 0.578 1.00 98.31 260 VAL A CA 1
ATOM 1892 C C . VAL A 1 260 ? 3.184 -1.533 -0.605 1.00 98.31 260 VAL A C 1
ATOM 1894 O O . VAL A 1 260 ? 2.263 -2.236 -1.021 1.00 98.31 260 VAL A O 1
ATOM 1897 N N . GLY A 1 261 ? 4.404 -1.550 -1.143 1.00 98.38 261 GLY A N 1
ATOM 1898 C CA . GLY A 1 261 ? 4.800 -2.368 -2.290 1.00 98.38 261 GLY A CA 1
ATOM 1899 C C . GLY A 1 261 ? 4.625 -1.703 -3.660 1.00 98.38 261 GLY A C 1
ATOM 1900 O O . GLY A 1 261 ? 5.117 -2.258 -4.648 1.00 98.38 261 GLY A O 1
ATOM 1901 N N . ASP A 1 262 ? 3.981 -0.532 -3.733 1.00 98.75 262 ASP A N 1
ATOM 1902 C CA . ASP A 1 262 ? 3.950 0.297 -4.945 1.00 98.75 262 ASP A CA 1
ATOM 1903 C C . ASP A 1 262 ? 5.342 0.882 -5.259 1.00 98.75 262 ASP A C 1
ATOM 1905 O O . ASP A 1 262 ? 6.225 0.937 -4.397 1.00 98.75 262 ASP A O 1
ATOM 1909 N N . ILE A 1 263 ? 5.569 1.307 -6.507 1.00 98.75 263 ILE A N 1
ATOM 1910 C CA . ILE A 1 263 ? 6.894 1.749 -6.979 1.00 98.75 263 ILE A CA 1
ATOM 1911 C C . ILE A 1 263 ? 6.868 3.229 -7.354 1.00 98.75 263 ILE A C 1
ATOM 1913 O O . ILE A 1 263 ? 6.191 3.625 -8.299 1.00 98.75 263 ILE A O 1
ATOM 1917 N N . GLY A 1 264 ? 7.652 4.041 -6.647 1.00 98.56 264 GLY A N 1
ATOM 1918 C CA . GLY A 1 264 ? 7.867 5.451 -6.956 1.00 98.56 264 GLY A CA 1
ATOM 1919 C C . GLY A 1 264 ? 8.999 5.645 -7.963 1.00 98.56 264 GLY A C 1
ATOM 1920 O O . GLY A 1 264 ? 10.123 5.208 -7.721 1.00 98.56 264 GLY A O 1
ATOM 1921 N N . LEU A 1 265 ? 8.713 6.329 -9.069 1.00 97.81 265 LEU A N 1
ATOM 1922 C CA . LEU A 1 265 ? 9.688 6.822 -10.039 1.00 97.81 265 LEU A CA 1
ATOM 1923 C C . LEU A 1 265 ? 9.755 8.344 -9.929 1.00 97.81 265 LEU A C 1
ATOM 1925 O O . LEU A 1 265 ? 8.770 9.040 -10.183 1.00 97.81 265 LEU A O 1
ATOM 1929 N N . PHE A 1 266 ? 10.916 8.837 -9.531 1.00 96.56 266 PHE A N 1
ATOM 1930 C CA . PHE A 1 266 ? 11.177 10.230 -9.214 1.00 96.56 266 PHE A CA 1
ATOM 1931 C C . PHE A 1 266 ? 11.927 10.893 -10.359 1.00 96.56 266 PHE A C 1
ATOM 1933 O O . PHE A 1 266 ? 12.754 10.257 -11.014 1.00 96.56 266 PHE A O 1
ATOM 1940 N N . ASP A 1 267 ? 11.589 12.150 -10.602 1.00 94.56 267 ASP A N 1
ATOM 1941 C CA . ASP A 1 267 ? 12.350 13.086 -11.419 1.00 94.56 267 ASP A CA 1
ATOM 1942 C C . ASP A 1 267 ? 12.796 14.200 -10.475 1.00 94.56 267 ASP A C 1
ATOM 1944 O O . ASP A 1 267 ? 11.966 14.994 -10.015 1.00 94.56 267 ASP A O 1
ATOM 1948 N N . TRP A 1 268 ? 14.083 14.219 -10.126 1.00 91.12 268 TRP A N 1
ATOM 1949 C CA . TRP A 1 268 ? 14.628 15.244 -9.242 1.00 91.12 268 TRP A CA 1
ATOM 1950 C C . TRP A 1 268 ? 14.745 16.607 -9.927 1.00 91.12 268 TRP A C 1
ATOM 1952 O O . TRP A 1 268 ? 14.879 17.615 -9.240 1.00 91.12 268 TRP A O 1
ATOM 1962 N N . GLY A 1 269 ? 14.716 16.656 -11.264 1.00 82.81 269 GLY A N 1
ATOM 1963 C CA . GLY A 1 269 ? 14.925 17.861 -12.068 1.00 82.81 269 GLY A CA 1
ATOM 1964 C C . GLY A 1 269 ? 16.389 18.312 -12.167 1.00 82.81 269 GLY A C 1
ATOM 1965 O O . GLY A 1 269 ? 16.718 19.211 -12.945 1.00 82.81 269 GLY A O 1
ATOM 1966 N N . GLU A 1 270 ? 17.299 17.681 -11.421 1.00 79.19 270 GLU A N 1
ATOM 1967 C CA . GLU A 1 270 ? 18.710 18.080 -11.315 1.00 79.19 270 GLU A CA 1
ATOM 1968 C C . GLU A 1 270 ? 19.572 17.565 -12.475 1.00 79.19 270 GLU A C 1
ATOM 1970 O O . GLU A 1 270 ? 20.584 18.177 -12.832 1.00 79.19 270 GLU A O 1
ATOM 1975 N N . THR A 1 271 ? 19.184 16.438 -13.080 1.00 68.75 271 THR A N 1
ATOM 1976 C CA . THR A 1 271 ? 19.968 15.758 -14.126 1.00 68.75 271 THR A CA 1
ATOM 1977 C C . THR A 1 271 ? 19.447 16.002 -15.548 1.00 68.75 271 THR A C 1
ATOM 1979 O O . THR A 1 271 ? 20.026 15.510 -16.522 1.00 68.75 271 THR A O 1
ATOM 1982 N N . GLY A 1 272 ? 18.408 16.830 -15.690 1.00 67.19 272 GLY A N 1
ATOM 1983 C CA . GLY A 1 272 ? 17.688 17.081 -16.937 1.00 67.19 272 GLY A CA 1
ATOM 1984 C C . GLY A 1 272 ? 16.231 16.632 -16.835 1.00 67.19 272 GLY A C 1
ATOM 1985 O O . GLY A 1 272 ? 15.736 16.379 -15.750 1.00 67.19 272 GLY A O 1
ATOM 1986 N N . VAL A 1 273 ? 15.532 16.566 -17.970 1.00 64.88 273 VAL A N 1
ATOM 1987 C CA . VAL A 1 273 ? 14.131 16.114 -18.008 1.00 64.88 273 VAL A CA 1
ATOM 1988 C C . VAL A 1 273 ? 14.081 14.586 -17.975 1.00 64.88 273 VAL A C 1
ATOM 1990 O O . VAL A 1 273 ? 14.650 13.950 -18.868 1.00 64.88 273 VAL A O 1
ATOM 1993 N N . GLY A 1 274 ? 13.327 14.015 -17.034 1.00 79.62 274 GLY A N 1
ATOM 1994 C CA . GLY A 1 274 ? 12.980 12.596 -17.003 1.00 79.62 274 GLY A CA 1
ATOM 1995 C C . GLY A 1 274 ? 13.346 11.899 -15.695 1.00 79.62 274 GLY A C 1
ATOM 1996 O O . GLY A 1 274 ? 14.184 12.359 -14.935 1.00 79.62 274 GLY A O 1
ATOM 1997 N N . TYR A 1 275 ? 12.732 10.736 -15.463 1.00 87.88 275 TYR A N 1
ATOM 1998 C CA . TYR A 1 275 ? 12.908 9.994 -14.217 1.00 87.88 275 TYR A CA 1
ATOM 1999 C C . TYR A 1 275 ? 14.347 9.520 -13.994 1.00 87.88 275 TYR A C 1
ATOM 2001 O O . TYR A 1 275 ? 14.913 8.808 -14.833 1.00 87.88 275 TYR A O 1
ATOM 2009 N N . ASP A 1 276 ? 14.887 9.830 -12.821 1.00 89.25 276 ASP A N 1
ATOM 2010 C CA . ASP A 1 276 ? 16.273 9.592 -12.429 1.00 89.25 276 ASP A CA 1
ATOM 2011 C C . ASP A 1 276 ? 16.412 8.708 -11.181 1.00 89.25 276 ASP A C 1
ATOM 2013 O O . ASP A 1 276 ? 17.487 8.149 -10.961 1.00 89.25 276 ASP A O 1
ATOM 2017 N N . HIS A 1 277 ? 15.331 8.445 -10.435 1.00 95.75 277 HIS A N 1
ATOM 2018 C CA . HIS A 1 277 ? 15.395 7.559 -9.271 1.00 95.75 277 HIS A CA 1
ATOM 2019 C C . HIS A 1 277 ? 14.170 6.662 -9.081 1.00 95.75 277 HIS A C 1
ATOM 2021 O O . HIS A 1 277 ? 13.045 7.030 -9.398 1.00 95.75 277 HIS A O 1
ATOM 2027 N N . THR A 1 278 ? 14.398 5.455 -8.564 1.00 97.94 278 THR A N 1
ATOM 2028 C CA . THR A 1 278 ? 13.357 4.454 -8.288 1.00 97.94 278 THR A CA 1
ATOM 2029 C C . THR A 1 278 ? 13.377 4.087 -6.810 1.00 97.94 278 THR A C 1
ATOM 2031 O O . THR A 1 278 ? 14.438 3.768 -6.277 1.00 97.94 278 THR A O 1
ATOM 2034 N N . MET A 1 279 ? 12.217 4.062 -6.158 1.00 98.50 279 MET A N 1
ATOM 2035 C CA . MET A 1 279 ? 12.072 3.579 -4.783 1.00 98.50 279 MET A CA 1
ATOM 2036 C C . MET A 1 279 ? 10.811 2.723 -4.629 1.00 98.50 279 MET A C 1
ATOM 2038 O O . MET A 1 279 ? 9.876 2.841 -5.416 1.00 98.50 279 MET A O 1
ATOM 2042 N N . THR A 1 280 ? 10.763 1.859 -3.612 1.00 98.81 280 THR A N 1
ATOM 2043 C CA . THR A 1 280 ? 9.560 1.064 -3.287 1.00 98.81 280 THR A CA 1
ATOM 2044 C C . THR A 1 280 ? 8.875 1.642 -2.057 1.00 98.81 280 THR A C 1
ATOM 2046 O O . THR A 1 280 ? 9.556 1.918 -1.071 1.00 98.81 280 THR A O 1
ATOM 2049 N N . VAL A 1 281 ? 7.553 1.815 -2.084 1.00 98.81 281 VAL A N 1
ATOM 2050 C CA . VAL A 1 281 ? 6.775 2.267 -0.922 1.00 98.81 281 VAL A CA 1
ATOM 2051 C C . VAL A 1 281 ? 6.896 1.223 0.186 1.00 98.81 281 VAL A C 1
ATOM 2053 O O . VAL A 1 281 ? 6.486 0.074 0.020 1.00 98.81 281 VAL A O 1
ATOM 2056 N N . SER A 1 282 ? 7.472 1.614 1.318 1.00 98.56 282 SER A N 1
ATOM 2057 C CA . SER A 1 282 ? 7.728 0.734 2.461 1.00 98.56 282 SER A CA 1
ATOM 2058 C C . SER A 1 282 ? 6.762 0.948 3.620 1.00 98.56 282 SER A C 1
ATOM 2060 O O . SER A 1 282 ? 6.630 0.076 4.477 1.00 98.56 282 SER A O 1
ATOM 2062 N N . LYS A 1 283 ? 6.099 2.107 3.670 1.00 98.06 283 LYS A N 1
ATOM 2063 C CA . LYS A 1 283 ? 5.130 2.445 4.711 1.00 98.06 283 LYS A CA 1
ATOM 2064 C C . LYS A 1 283 ? 4.157 3.501 4.202 1.00 98.06 283 LYS A C 1
ATOM 2066 O O . LYS A 1 283 ? 4.576 4.447 3.537 1.00 98.06 283 LYS A O 1
ATOM 2071 N N . VAL A 1 284 ? 2.891 3.356 4.570 1.00 98.19 284 VAL A N 1
ATOM 2072 C CA . VAL A 1 284 ? 1.866 4.388 4.404 1.00 98.19 284 VAL A CA 1
ATOM 2073 C C . VAL A 1 284 ? 1.186 4.567 5.752 1.00 98.19 284 VAL A C 1
ATOM 2075 O O . VAL A 1 284 ? 0.717 3.599 6.349 1.00 98.19 284 VAL A O 1
ATOM 2078 N N . GLU A 1 285 ? 1.208 5.787 6.273 1.00 97.00 285 GLU A N 1
ATOM 2079 C CA . GLU A 1 285 ? 0.595 6.126 7.554 1.00 97.00 285 GLU A CA 1
ATOM 2080 C C . GLU A 1 285 ? -0.592 7.044 7.331 1.00 97.00 285 GLU A C 1
ATOM 2082 O O . GLU A 1 285 ? -0.453 8.114 6.740 1.00 97.00 285 GLU A O 1
ATOM 2087 N N . TYR A 1 286 ? -1.745 6.658 7.867 1.00 96.62 286 TYR A N 1
ATOM 2088 C CA . TYR A 1 286 ? -2.893 7.547 7.911 1.00 96.62 286 TYR A CA 1
ATOM 2089 C C . TYR A 1 286 ? -2.591 8.772 8.782 1.00 96.62 286 TYR A C 1
ATOM 2091 O O . TYR A 1 286 ? -2.155 8.652 9.932 1.00 96.62 286 TYR A O 1
ATOM 2099 N N . THR A 1 287 ? -2.929 9.955 8.271 1.00 96.06 287 THR A N 1
ATOM 2100 C CA . THR A 1 287 ? -3.106 11.161 9.083 1.00 96.06 287 THR A CA 1
ATOM 2101 C C . THR A 1 287 ? -4.370 11.890 8.646 1.00 96.06 287 THR A C 1
ATOM 2103 O O . THR A 1 287 ? -4.848 11.717 7.524 1.00 96.06 287 THR A O 1
ATOM 2106 N N . ALA A 1 288 ? -4.913 12.740 9.519 1.00 93.44 288 ALA A N 1
ATOM 2107 C CA . ALA A 1 288 ? -6.105 13.523 9.198 1.00 93.44 288 ALA A CA 1
ATOM 2108 C C . ALA A 1 288 ? -5.903 14.481 8.007 1.00 93.44 288 ALA A C 1
ATOM 2110 O O . ALA A 1 288 ? -6.878 14.816 7.342 1.00 93.44 288 ALA A O 1
ATOM 2111 N N . ASP A 1 289 ? -4.658 14.889 7.736 1.00 92.25 289 ASP A N 1
ATOM 2112 C CA . ASP A 1 289 ? -4.307 15.838 6.672 1.00 92.25 289 ASP A CA 1
ATOM 2113 C C . ASP A 1 289 ? -3.925 15.149 5.345 1.00 92.25 289 ASP A C 1
ATOM 2115 O O . ASP A 1 289 ? -3.648 15.828 4.358 1.00 92.25 289 ASP A O 1
ATOM 2119 N N . GLY A 1 290 ? -3.892 13.812 5.320 1.00 91.88 290 GLY A N 1
ATOM 2120 C CA . GLY A 1 290 ? -3.470 13.002 4.173 1.00 91.88 290 GLY A CA 1
ATOM 2121 C C . GLY A 1 290 ? -2.509 11.877 4.574 1.00 91.88 290 GLY A C 1
ATOM 2122 O O . GLY A 1 290 ? -1.968 11.894 5.685 1.00 91.88 290 GLY A O 1
ATOM 2123 N N . PRO A 1 291 ? -2.277 10.880 3.710 1.00 96.06 291 PRO A N 1
ATOM 2124 C CA . PRO A 1 291 ? -1.337 9.812 4.017 1.00 96.06 291 PRO A CA 1
ATOM 2125 C C . PRO A 1 291 ? 0.110 10.327 4.016 1.00 96.06 291 PRO A C 1
ATOM 2127 O O . PRO A 1 291 ? 0.514 11.117 3.161 1.00 96.06 291 PRO A O 1
ATOM 2130 N N . VAL A 1 292 ? 0.916 9.841 4.959 1.00 97.50 292 VAL A N 1
ATOM 2131 C CA . VAL A 1 292 ? 2.374 10.013 4.954 1.00 97.50 292 VAL A CA 1
ATOM 2132 C C . VAL A 1 292 ? 2.993 8.773 4.321 1.00 97.50 292 VAL A C 1
ATOM 2134 O O . VAL A 1 292 ? 2.902 7.671 4.864 1.00 97.50 292 VAL A O 1
ATOM 2137 N N . VAL A 1 293 ? 3.618 8.954 3.159 1.00 98.44 293 VAL A N 1
ATOM 2138 C CA . VAL A 1 293 ? 4.194 7.871 2.352 1.00 98.44 293 VAL A CA 1
ATOM 2139 C C . VAL A 1 293 ? 5.703 7.834 2.559 1.00 98.44 293 VAL A C 1
ATOM 2141 O O . VAL A 1 293 ? 6.382 8.851 2.433 1.00 98.44 293 VAL A O 1
ATOM 2144 N N . SER A 1 294 ? 6.239 6.655 2.866 1.00 98.56 294 SER A N 1
ATOM 2145 C CA . SER A 1 294 ? 7.678 6.428 3.006 1.00 98.56 294 SER A CA 1
ATOM 2146 C C . SER A 1 294 ? 8.170 5.320 2.086 1.00 98.56 294 SER A C 1
ATOM 2148 O O . SER A 1 294 ? 7.429 4.395 1.750 1.00 98.56 294 SER A O 1
ATOM 2150 N N . PHE A 1 295 ? 9.448 5.393 1.727 1.00 98.75 295 PHE A N 1
ATOM 2151 C CA . PHE A 1 295 ? 10.086 4.501 0.772 1.00 98.75 295 PHE A CA 1
ATOM 2152 C C . PHE A 1 295 ? 11.302 3.777 1.350 1.00 98.75 295 PHE A C 1
ATOM 2154 O O . PHE A 1 295 ? 12.009 4.292 2.222 1.00 98.75 295 PHE A O 1
ATOM 2161 N N . VAL A 1 296 ? 11.574 2.594 0.800 1.00 98.69 296 VAL A N 1
ATOM 2162 C CA . VAL A 1 296 ? 12.862 1.906 0.899 1.00 98.69 296 VAL A CA 1
ATOM 2163 C C . VAL A 1 296 ? 13.641 2.090 -0.408 1.00 98.69 296 VAL A C 1
ATOM 2165 O O . VAL A 1 296 ? 13.070 1.964 -1.498 1.00 98.69 296 VAL A O 1
ATOM 2168 N N . SER A 1 297 ? 14.933 2.414 -0.315 1.00 97.12 297 SER A N 1
ATOM 2169 C CA . SER A 1 297 ? 15.744 2.801 -1.481 1.00 97.12 297 SER A CA 1
ATOM 2170 C C . SER A 1 297 ? 17.227 2.472 -1.350 1.00 97.12 297 SER A C 1
ATOM 2172 O O . SER A 1 297 ? 17.755 2.403 -0.243 1.00 97.12 297 SER A O 1
ATOM 2174 N N . HIS A 1 298 ? 17.887 2.364 -2.505 1.00 96.69 298 HIS A N 1
ATOM 2175 C CA . HIS A 1 298 ? 19.344 2.418 -2.685 1.00 96.69 298 HIS A CA 1
ATOM 2176 C C . HIS A 1 298 ? 19.768 3.771 -3.276 1.00 96.69 298 HIS A C 1
ATOM 2178 O O . HIS A 1 298 ? 18.910 4.561 -3.660 1.00 96.69 298 HIS A O 1
ATOM 2184 N N . ASN A 1 299 ? 21.074 4.049 -3.376 1.00 89.12 299 ASN A N 1
ATOM 2185 C CA . ASN A 1 299 ? 21.690 5.289 -3.906 1.00 89.12 299 ASN A CA 1
ATOM 2186 C C . ASN A 1 299 ? 21.409 6.582 -3.120 1.00 89.12 299 ASN A C 1
ATOM 2188 O O . ASN A 1 299 ? 22.090 7.584 -3.318 1.00 89.12 299 ASN A O 1
ATOM 2192 N N . HIS A 1 300 ? 20.482 6.522 -2.182 1.00 92.44 300 HIS A N 1
ATOM 2193 C CA . HIS A 1 300 ? 20.526 7.186 -0.893 1.00 92.44 300 HIS A CA 1
ATOM 2194 C C . HIS A 1 300 ? 19.779 6.227 0.035 1.00 92.44 300 HIS A C 1
ATOM 2196 O O . HIS A 1 300 ? 18.561 6.069 -0.055 1.00 92.44 300 HIS A O 1
ATOM 2202 N N . ASP A 1 301 ? 20.537 5.482 0.832 1.00 95.81 301 ASP A N 1
ATOM 2203 C CA . ASP A 1 301 ? 20.022 4.267 1.459 1.00 95.81 301 ASP A CA 1
ATOM 2204 C C . ASP A 1 301 ? 19.118 4.595 2.644 1.00 95.81 301 ASP A C 1
ATOM 2206 O O . ASP A 1 301 ? 19.477 5.369 3.534 1.00 95.81 301 ASP A O 1
ATOM 2210 N N . GLY A 1 302 ? 17.943 3.976 2.694 1.00 97.12 302 GLY A N 1
ATOM 2211 C CA . GLY A 1 302 ? 17.009 4.205 3.786 1.00 97.12 302 GLY A CA 1
ATOM 2212 C C . GLY A 1 302 ? 15.827 3.256 3.745 1.00 97.12 302 GLY A C 1
ATOM 2213 O O . GLY A 1 302 ? 15.410 2.818 2.681 1.00 97.12 302 GLY A O 1
ATOM 2214 N N . LYS A 1 303 ? 15.296 2.925 4.926 1.00 97.88 303 LYS A N 1
ATOM 2215 C CA . LYS A 1 303 ? 14.135 2.031 5.083 1.00 97.88 303 LYS A CA 1
ATOM 2216 C C . LYS A 1 303 ? 12.796 2.755 4.966 1.00 97.88 303 LYS A C 1
ATOM 2218 O O . LYS A 1 303 ? 11.817 2.151 4.542 1.00 97.88 303 LYS A O 1
ATOM 2223 N N . TYR A 1 304 ? 12.765 4.015 5.392 1.00 97.75 304 TYR A N 1
ATOM 2224 C CA . TYR A 1 304 ? 11.554 4.819 5.547 1.00 97.75 304 TYR A CA 1
ATOM 2225 C C . TYR A 1 304 ? 11.844 6.280 5.182 1.00 97.75 304 TYR A C 1
ATOM 2227 O O . TYR A 1 304 ? 11.726 7.173 6.017 1.00 97.75 304 TYR A O 1
ATOM 2235 N N . ARG A 1 305 ? 12.317 6.517 3.957 1.00 97.50 305 ARG A N 1
ATOM 2236 C CA . ARG A 1 305 ? 12.520 7.876 3.441 1.00 97.50 305 ARG A CA 1
ATOM 2237 C C . ARG A 1 305 ? 11.165 8.482 3.112 1.00 97.50 305 ARG A C 1
ATOM 2239 O O . ARG A 1 305 ? 10.460 7.952 2.259 1.00 97.50 305 ARG A O 1
ATOM 2246 N N . GLU A 1 306 ? 10.784 9.527 3.831 1.00 97.31 306 GLU A N 1
ATOM 2247 C CA . GLU A 1 306 ? 9.476 10.168 3.690 1.00 97.31 306 GLU A CA 1
ATOM 2248 C C . GLU A 1 306 ? 9.409 10.993 2.396 1.00 97.31 306 GLU A C 1
ATOM 2250 O O . GLU A 1 306 ? 10.378 11.648 2.009 1.00 97.31 306 GLU A O 1
ATOM 2255 N N . LEU A 1 307 ? 8.269 10.925 1.705 1.00 96.81 307 LEU A N 1
ATOM 2256 C CA . LEU A 1 307 ? 8.082 11.494 0.374 1.00 96.81 307 LEU A CA 1
ATOM 2257 C C . LEU A 1 307 ? 8.301 13.008 0.321 1.00 96.81 307 LEU A C 1
ATOM 2259 O O . LEU A 1 307 ? 8.970 13.497 -0.586 1.00 96.81 307 LEU A O 1
ATOM 2263 N N . ARG A 1 308 ? 7.700 13.767 1.241 1.00 94.31 308 ARG A N 1
ATOM 2264 C CA . ARG A 1 308 ? 7.748 15.234 1.214 1.00 94.31 308 ARG A CA 1
ATOM 2265 C C . ARG A 1 308 ? 9.143 15.743 1.561 1.00 94.31 308 ARG A C 1
ATOM 2267 O O . ARG A 1 308 ? 9.592 16.693 0.929 1.00 94.31 308 ARG A O 1
ATOM 2274 N N . GLU A 1 309 ? 9.838 15.103 2.494 1.00 95.19 309 GLU A N 1
ATOM 2275 C CA . GLU A 1 309 ? 11.248 15.384 2.775 1.00 95.19 309 GLU A CA 1
ATOM 2276 C C . GLU A 1 309 ? 12.109 15.138 1.528 1.00 95.19 309 GLU A C 1
ATOM 2278 O O . GLU A 1 309 ? 12.867 16.022 1.126 1.00 95.19 309 GLU A O 1
ATOM 2283 N N . ALA A 1 310 ? 11.923 13.998 0.851 1.00 93.88 310 ALA A N 1
ATOM 2284 C CA . ALA A 1 310 ? 12.646 13.690 -0.382 1.00 93.88 310 ALA A CA 1
ATOM 2285 C C . ALA A 1 310 ? 12.359 14.710 -1.503 1.00 93.88 310 ALA A C 1
ATOM 2287 O O . ALA A 1 310 ? 13.283 15.174 -2.165 1.00 93.88 310 ALA A O 1
ATOM 2288 N N . LEU A 1 311 ? 11.093 15.090 -1.708 1.00 92.88 311 LEU A N 1
ATOM 2289 C CA . LEU A 1 311 ? 10.686 15.973 -2.810 1.00 92.88 311 LEU A CA 1
ATOM 2290 C C . LEU A 1 311 ? 10.961 17.464 -2.583 1.00 92.88 311 LEU A C 1
ATOM 2292 O O . LEU A 1 311 ? 11.078 18.196 -3.565 1.00 92.88 311 LEU A O 1
ATOM 2296 N N . TYR A 1 312 ? 10.957 17.932 -1.331 1.00 91.12 312 TYR A N 1
ATOM 2297 C CA . TYR A 1 312 ? 10.946 19.370 -1.027 1.00 91.12 312 TYR A CA 1
ATOM 2298 C C . TYR A 1 312 ? 12.086 19.840 -0.120 1.00 91.12 312 TYR A C 1
ATOM 2300 O O . TYR A 1 312 ? 12.320 21.050 -0.039 1.00 91.12 312 TYR A O 1
ATOM 2308 N N . THR A 1 313 ? 12.769 18.926 0.573 1.00 91.06 313 THR A N 1
ATOM 2309 C CA . THR A 1 313 ? 13.909 19.261 1.439 1.00 91.06 313 THR A CA 1
ATOM 2310 C C . THR A 1 313 ? 15.221 18.761 0.846 1.00 91.06 313 THR A C 1
ATOM 2312 O O . THR A 1 313 ? 16.184 19.524 0.770 1.00 91.06 313 THR A O 1
ATOM 2315 N N . GLU A 1 314 ? 15.272 17.492 0.435 1.00 90.25 314 GLU A N 1
ATOM 2316 C CA . GLU A 1 314 ? 16.468 16.887 -0.165 1.00 90.25 314 GLU A CA 1
ATOM 2317 C C . GLU A 1 314 ? 16.694 17.395 -1.592 1.00 90.25 314 GLU A C 1
ATOM 2319 O O . GLU A 1 314 ? 17.831 17.685 -1.968 1.00 90.25 314 GLU A O 1
ATOM 2324 N N . HIS A 1 315 ? 15.603 17.566 -2.339 1.00 87.12 315 HIS A N 1
ATOM 2325 C CA . HIS A 1 315 ? 15.588 18.066 -3.707 1.00 87.12 315 HIS A CA 1
ATOM 2326 C C . HIS A 1 315 ? 14.601 19.235 -3.845 1.00 87.12 315 HIS A C 1
ATOM 2328 O O . HIS A 1 315 ? 13.661 19.374 -3.062 1.00 87.12 315 HIS A O 1
ATOM 2334 N N . THR A 1 316 ? 14.827 20.119 -4.819 1.00 80.88 316 THR A N 1
ATOM 2335 C CA . THR A 1 316 ? 13.938 21.258 -5.104 1.00 80.88 316 THR A CA 1
ATOM 2336 C C . THR A 1 316 ? 13.396 21.134 -6.525 1.00 80.88 316 THR A C 1
ATOM 2338 O O . THR A 1 316 ? 14.193 20.984 -7.444 1.00 80.88 316 THR A O 1
ATOM 2341 N N . ASP A 1 317 ? 12.075 21.243 -6.702 1.00 78.56 317 ASP A N 1
ATOM 2342 C CA . ASP A 1 317 ? 11.333 21.089 -7.975 1.00 78.56 317 ASP A CA 1
ATOM 2343 C C . ASP A 1 317 ? 11.147 19.642 -8.474 1.00 78.56 317 ASP A C 1
ATOM 2345 O O . ASP A 1 317 ? 10.951 19.397 -9.666 1.00 78.56 317 ASP A O 1
ATOM 2349 N N . SER A 1 318 ? 11.156 18.674 -7.558 1.00 91.94 318 SER A N 1
ATOM 2350 C CA . SER A 1 318 ? 11.017 17.260 -7.900 1.00 91.94 318 SER A CA 1
ATOM 2351 C C . SER A 1 318 ? 9.573 16.804 -8.080 1.00 91.94 318 SER A C 1
ATOM 2353 O O . SER A 1 318 ? 8.645 17.328 -7.455 1.00 91.94 318 SER A O 1
ATOM 2355 N N . THR A 1 319 ? 9.399 15.771 -8.906 1.00 94.56 319 THR A N 1
ATOM 2356 C CA . THR A 1 319 ? 8.112 15.094 -9.091 1.00 94.56 319 THR A CA 1
ATOM 2357 C C . THR A 1 319 ? 8.214 13.586 -8.923 1.00 94.56 319 THR A C 1
ATOM 2359 O O . THR A 1 319 ? 9.290 13.004 -9.055 1.00 94.56 319 THR A O 1
ATOM 2362 N N . VAL A 1 320 ? 7.081 12.937 -8.646 1.00 97.12 320 VAL A N 1
ATOM 2363 C CA . VAL A 1 320 ? 6.992 11.475 -8.544 1.00 97.12 320 VAL A CA 1
ATOM 2364 C C . VAL A 1 320 ? 5.804 10.927 -9.330 1.00 97.12 320 VAL A C 1
ATOM 2366 O O . VAL A 1 320 ? 4.730 11.530 -9.366 1.00 97.12 320 VAL A O 1
ATOM 2369 N N . ARG A 1 321 ? 5.989 9.742 -9.918 1.00 97.94 321 ARG A N 1
ATOM 2370 C CA . ARG A 1 321 ? 4.902 8.818 -10.259 1.00 97.94 321 ARG A CA 1
ATOM 2371 C C . ARG A 1 321 ? 5.010 7.565 -9.409 1.00 97.94 321 ARG A C 1
ATOM 2373 O O . ARG A 1 321 ? 6.019 6.871 -9.479 1.00 97.94 321 ARG A O 1
ATOM 2380 N N . ILE A 1 322 ? 3.978 7.268 -8.638 1.00 98.69 322 ILE A N 1
ATOM 2381 C CA . ILE A 1 322 ? 3.884 6.071 -7.808 1.00 98.69 322 ILE A CA 1
ATOM 2382 C C . ILE A 1 322 ? 2.984 5.085 -8.539 1.00 98.69 322 ILE A C 1
ATOM 2384 O O . ILE A 1 322 ? 1.766 5.227 -8.530 1.00 98.69 322 ILE A O 1
ATOM 2388 N N . TYR A 1 323 ? 3.589 4.120 -9.223 1.00 98.62 323 TYR A N 1
ATOM 2389 C CA . TYR A 1 323 ? 2.859 3.096 -9.957 1.00 98.62 323 TYR A CA 1
ATOM 2390 C C . TYR A 1 323 ? 2.224 2.112 -8.991 1.00 98.62 323 TYR A C 1
ATOM 2392 O O . TYR A 1 323 ? 2.915 1.515 -8.157 1.00 98.62 323 TYR A O 1
ATOM 2400 N N . HIS A 1 324 ? 0.924 1.904 -9.169 1.00 98.25 324 HIS A N 1
ATOM 2401 C CA . HIS A 1 324 ? 0.198 0.882 -8.448 1.00 98.25 324 HIS A CA 1
ATOM 2402 C C . HIS A 1 324 ? 0.551 -0.474 -9.031 1.00 98.25 324 HIS A C 1
ATOM 2404 O O . HIS A 1 324 ? 0.352 -0.729 -10.221 1.00 98.25 324 HIS A O 1
ATOM 2410 N N . ILE A 1 325 ? 1.089 -1.351 -8.191 1.00 97.31 325 ILE A N 1
ATOM 2411 C CA . ILE A 1 325 ? 1.449 -2.706 -8.601 1.00 97.31 325 ILE A CA 1
ATOM 2412 C C . ILE A 1 325 ? 0.259 -3.603 -8.262 1.00 97.31 325 ILE A C 1
ATOM 2414 O O . ILE A 1 325 ? 0.170 -3.963 -7.087 1.00 97.31 325 ILE A O 1
ATOM 2418 N N . PRO A 1 326 ? -0.662 -3.911 -9.204 1.00 89.38 326 PRO A N 1
ATOM 2419 C CA . PRO A 1 326 ? -1.963 -4.537 -8.937 1.00 89.38 326 PRO A CA 1
ATOM 2420 C C . PRO A 1 326 ? -1.852 -5.845 -8.162 1.00 89.38 326 PRO A C 1
ATOM 2422 O O . PRO A 1 326 ? -0.908 -6.619 -8.433 1.00 89.38 326 PRO A O 1
#

Secondary structure (DSSP, 8-state):
---------------------PPPP-------PPPPHHHHHHHHHHHHHHHHHT-S-TTHHHHHHHHHHHHHH-HHHHHHHHHHHHHHHHHHHHHHHHHHHHHTTTS-HHHHHHHHHHHHHHHH--TTTHHHHHHHHHHHHHHHHHHHHHHHHHHHHHHTTT--SPSS--HHHHHHHHHHHSSS--HHHH---GGGT-HHHHHHHHHHHHHT----SSS-B-SSTT-B-HHHH-HHHHHHHHHHHT--EEETT-GGG--TT-EEEEE-SSSSSS--EEEEEEEEE--TT--EEEEEETTTTEEEEEHHHIIIIISSS-EEEEE---

Solvent-accessible surface area (backbone atoms only — not comparable to full-atom values): 17807 Å² total; per-residue (Å²): 135,83,90,86,87,86,79,89,87,89,84,89,81,91,81,84,91,82,90,83,84,89,80,78,85,77,84,77,82,81,82,71,79,74,74,52,72,66,58,49,50,50,54,43,48,54,53,38,54,39,34,57,70,49,77,75,54,98,50,28,74,56,44,38,49,51,37,54,51,15,57,73,64,39,67,74,66,12,53,54,45,42,52,52,44,52,52,54,50,42,51,50,52,48,54,51,48,54,49,49,46,55,80,32,36,34,13,50,54,72,44,49,50,46,24,53,53,26,46,53,42,42,66,69,44,52,82,90,48,32,56,58,29,48,50,51,24,50,53,26,48,51,48,24,53,50,47,19,52,49,50,46,51,48,51,43,61,70,13,58,90,49,44,86,60,69,74,63,66,38,54,63,46,15,47,54,49,43,72,63,32,45,88,51,70,64,30,87,55,57,22,73,32,65,97,74,69,20,32,18,24,37,53,44,43,51,22,44,43,52,21,59,47,66,78,54,99,67,43,31,67,75,45,30,68,91,44,49,30,59,36,25,33,31,35,51,42,31,51,55,48,42,56,60,24,41,51,56,64,35,39,87,89,51,53,44,55,49,41,62,61,19,39,35,37,26,23,51,57,81,91,47,93,60,45,68,39,26,31,28,28,59,41,46,41,88,48,98,92,48,63,48,47,17,22,30,25,44,96,64,65,36,68,65,46,42,51,65,51,52,35,63,68,77,30,70,81,37,49,47,39,35,33,54,68,58

Mean predicted aligned error: 10.37 Å